Protein AF-A0A2M9A8R4-F1 (afdb_monomer_lite)

Organism: NCBI:txid1896222

Sequence (249 aa):
MKSSSTSVSSSSFSSEVDLSSSEESSDANSSSSGVNVVSSSSYSVLESGKYYNPNISYGELVDERDGQVYRTVAIGSEDSAQIWMAENLNFDYDVQTASGKPTSFCYQDSVEYCAKLGRYYTWAAAMDSAALFSEDGKECGLESKECAPKDTVRGVCPKGWHLPSSQEFHRLTAYAYSNGRYVESWQTGRLLKSKVGWKSTYYQAYDKTIERNGYDPFGFGAIPAGGGVFPNAKTSDSPLFSGRRQKEL

Secondary structure (DSSP, 8-state):
---------------------------------------GGGTTTGGGSTTS-TTS--EEEE-TTT--EEEEEEESSGGGPEEEESS----------TT---SEE-GGG-HHHHHHH--EE-HHHHHTTT-SS-STTTTTTSTT-----SS---TTSPTT-BPPPHHHHHHHHHHHHHH-TT--GGGHHHHHB-SS--EE-S-TTSS-PEE-----TTS--B--------TTS-TTS---B----EEE-

Radius of gyration: 26.01 Å; chains: 1; bounding box: 94×75×44 Å

pLDDT: mean 73.12, std 23.41, range [24.48, 97.12]

Foldseek 3Di:
DDDDDDDDDDDDDDDDDDDDDDDDDDDDDDDDPPDPDDDPVQLVCLLPCVLFDPVFDWDWDQQPVPRDIFTWFWFDDPQFTKIKTLAKAADLQADQDPVRDGQKAADVNDPVRCVRHNIWGAPCQLQVCVQPPHPQSPVPPPPPPHGDRPDFGQHNHGPQWGDDDPVNVVNRLVSQVVPPPDDDSVCSVLLLATQGSAWDPPCPVDPDTDRPHHPPPRSNHHHPNADDPDPPQPPPGHRIDIDMIIHRD

Structure (mmCIF, N/CA/C/O backbone):
data_AF-A0A2M9A8R4-F1
#
_entry.id   AF-A0A2M9A8R4-F1
#
loop_
_atom_site.group_PDB
_atom_site.id
_atom_site.type_symbol
_atom_site.label_atom_id
_atom_site.label_alt_id
_atom_site.label_comp_id
_atom_site.label_asym_id
_atom_site.label_entity_id
_atom_site.label_seq_id
_atom_site.pdbx_PDB_ins_code
_atom_site.Cartn_x
_atom_site.Cartn_y
_atom_site.Cartn_z
_atom_site.occupancy
_atom_site.B_iso_or_equiv
_atom_site.auth_seq_id
_atom_site.auth_comp_id
_atom_site.auth_asym_id
_atom_site.auth_atom_id
_atom_site.pdbx_PDB_model_num
ATOM 1 N N . MET A 1 1 ? -75.249 21.952 -4.907 1.00 39.75 1 MET A N 1
ATOM 2 C CA . MET A 1 1 ? -74.317 22.226 -3.791 1.00 39.75 1 MET A CA 1
ATOM 3 C C . MET A 1 1 ? -73.101 22.896 -4.417 1.00 39.75 1 MET A C 1
ATOM 5 O O . MET A 1 1 ? -72.410 22.242 -5.177 1.00 39.75 1 MET A O 1
ATOM 9 N N . LYS A 1 2 ? -73.179 24.227 -4.562 1.00 32.94 2 LYS A N 1
ATOM 10 C CA . LYS A 1 2 ? -72.423 25.245 -3.794 1.00 32.94 2 LYS A CA 1
ATOM 11 C C . LYS A 1 2 ? -70.908 25.073 -4.008 1.00 32.94 2 LYS A C 1
ATOM 13 O O . LYS A 1 2 ? -70.358 24.107 -3.506 1.00 32.94 2 LYS A O 1
ATOM 18 N N . SER A 1 3 ? -70.296 25.830 -4.932 1.00 25.22 3 SER A N 1
ATOM 19 C CA . SER A 1 3 ? -69.830 27.236 -4.768 1.00 25.22 3 SER A CA 1
ATOM 20 C C . SER A 1 3 ? -68.705 27.287 -3.720 1.00 25.22 3 SER A C 1
ATOM 22 O O . SER A 1 3 ? -68.867 26.712 -2.657 1.00 25.22 3 SER A O 1
ATOM 24 N N . SER A 1 4 ? -67.568 27.958 -3.891 1.00 29.95 4 SER A N 1
ATOM 25 C CA . SER A 1 4 ? -67.363 29.260 -4.516 1.00 29.95 4 SER A CA 1
ATOM 26 C C . SER A 1 4 ? -65.864 29.618 -4.440 1.00 29.95 4 SER A C 1
ATOM 28 O O . SER A 1 4 ? -65.252 29.276 -3.435 1.00 29.95 4 SER A O 1
ATOM 30 N N . SER A 1 5 ? -65.352 30.307 -5.478 1.00 31.44 5 SER A N 1
ATOM 31 C CA . SER A 1 5 ? -64.515 31.542 -5.466 1.00 31.44 5 SER A CA 1
ATOM 32 C C . SER A 1 5 ? -63.228 31.600 -4.603 1.00 31.44 5 SER A C 1
ATOM 34 O O . SER A 1 5 ? -63.190 31.077 -3.503 1.00 31.44 5 SER A O 1
ATOM 36 N N . THR A 1 6 ? -62.114 32.259 -4.957 1.00 32.16 6 THR A N 1
ATOM 37 C CA . THR A 1 6 ? -61.874 33.593 -5.577 1.00 32.16 6 THR A CA 1
ATOM 38 C C . THR A 1 6 ? -60.327 33.713 -5.705 1.00 32.16 6 THR A C 1
ATOM 40 O O . THR A 1 6 ? -59.642 33.343 -4.758 1.00 32.16 6 THR A O 1
ATOM 43 N N . SER A 1 7 ? -59.704 33.910 -6.877 1.00 29.95 7 SER A N 1
ATOM 44 C CA . SER A 1 7 ? -59.199 35.169 -7.494 1.00 29.95 7 SER A CA 1
ATOM 45 C C . SER A 1 7 ? -58.368 36.127 -6.618 1.00 29.95 7 SER A C 1
ATOM 47 O O . SER A 1 7 ? -58.903 36.583 -5.616 1.00 29.95 7 SER A O 1
ATOM 49 N N . VAL A 1 8 ? -57.157 36.503 -7.081 1.00 29.83 8 VAL A N 1
ATOM 50 C CA . VAL A 1 8 ? -56.590 37.864 -7.373 1.00 29.83 8 VAL A CA 1
ATOM 51 C C . VAL A 1 8 ? -55.045 37.807 -7.282 1.00 29.83 8 VAL A C 1
ATOM 53 O O . VAL A 1 8 ? -54.528 37.246 -6.328 1.00 29.83 8 VAL A O 1
ATOM 56 N N . SER A 1 9 ? -54.226 38.105 -8.300 1.00 28.20 9 SER A N 1
ATOM 57 C CA . SER A 1 9 ? -53.913 39.339 -9.063 1.00 28.20 9 SER A CA 1
ATOM 58 C C . SER A 1 9 ? -52.558 39.949 -8.657 1.00 28.20 9 SER A C 1
ATOM 60 O O . SER A 1 9 ? -52.368 40.378 -7.528 1.00 28.20 9 SER A O 1
ATOM 62 N N . SER A 1 10 ? -51.650 39.965 -9.638 1.00 27.55 10 SER A N 1
ATOM 63 C CA . SER A 1 10 ? -50.597 40.945 -9.973 1.00 27.55 10 SER A CA 1
ATOM 64 C C . SER A 1 10 ? -50.218 42.072 -8.997 1.00 27.55 10 SER A C 1
ATOM 66 O O . SER A 1 10 ? -51.062 42.895 -8.648 1.00 27.55 10 SER A O 1
ATOM 68 N N . SER A 1 11 ? -48.907 42.292 -8.851 1.00 30.38 11 SER A N 1
ATOM 69 C CA . SER A 1 11 ? -48.323 43.640 -8.959 1.00 30.38 11 SER A CA 1
ATOM 70 C C . SER A 1 11 ? -46.830 43.573 -9.289 1.00 30.38 11 SER A C 1
ATOM 72 O O . SER A 1 11 ? -46.019 43.125 -8.481 1.00 30.38 11 SER A O 1
ATOM 74 N N . SER A 1 12 ? -46.484 44.048 -10.482 1.00 26.53 12 SER A N 1
ATOM 75 C CA . SER A 1 12 ? -45.152 44.529 -10.836 1.00 26.53 12 SER A CA 1
ATOM 76 C C . SER A 1 12 ? -44.820 45.773 -10.008 1.00 26.53 12 SER A C 1
ATOM 78 O O . SER A 1 12 ? -45.696 46.614 -9.809 1.00 26.53 12 SER A O 1
ATOM 80 N N . PHE A 1 13 ? -43.561 45.951 -9.611 1.00 29.31 13 PHE A N 1
ATOM 81 C CA . PHE A 1 13 ? -43.026 47.291 -9.384 1.00 29.31 13 PHE A CA 1
ATOM 82 C C . PHE A 1 13 ? -41.575 47.349 -9.858 1.00 29.31 13 PHE A C 1
ATOM 84 O O . PHE A 1 13 ? -40.693 46.689 -9.313 1.00 29.31 13 PHE A O 1
ATOM 91 N N . SER A 1 14 ? -41.384 48.108 -10.932 1.00 26.45 14 SER A N 1
ATOM 92 C CA . SER A 1 14 ? -40.098 48.586 -11.414 1.00 26.45 14 SER A CA 1
ATOM 93 C C . SER A 1 14 ? -39.589 49.691 -10.500 1.00 26.45 14 SER A C 1
ATOM 95 O O . SER A 1 14 ? -40.366 50.548 -10.088 1.00 26.45 14 SER A O 1
ATOM 97 N N . SER A 1 15 ? -38.278 49.765 -10.325 1.00 30.98 15 SER A N 1
ATOM 98 C CA . SER A 1 15 ? -37.599 51.058 -10.254 1.00 30.98 15 SER A CA 1
ATOM 99 C C . SER A 1 15 ? -36.131 50.856 -10.597 1.00 30.98 15 SER A C 1
ATOM 101 O O . SER A 1 15 ? -35.370 50.266 -9.834 1.00 30.98 15 SER A O 1
ATOM 103 N N . GLU A 1 16 ? -35.793 51.321 -11.794 1.00 31.08 16 GLU A N 1
ATOM 104 C CA . GLU A 1 16 ? -34.452 51.720 -12.199 1.00 31.08 16 GLU A CA 1
ATOM 105 C C . GLU A 1 16 ? -33.954 52.838 -11.275 1.00 31.08 16 GLU A C 1
ATOM 107 O O . GLU A 1 16 ? -34.748 53.699 -10.899 1.00 31.08 16 GLU A O 1
ATOM 112 N N . VAL A 1 17 ? -32.653 52.865 -10.978 1.00 31.89 17 VAL A N 1
ATOM 113 C CA . VAL A 1 17 ? -31.883 54.116 -10.944 1.00 31.89 17 VAL A CA 1
ATOM 114 C C . VAL A 1 17 ? -30.431 53.845 -11.332 1.00 31.89 17 VAL A C 1
ATOM 116 O O . VAL A 1 17 ? -29.789 52.903 -10.869 1.00 31.89 17 VAL A O 1
ATOM 119 N N . ASP A 1 18 ? -29.981 54.713 -12.222 1.00 24.81 18 ASP A N 1
ATOM 120 C CA . ASP A 1 18 ? -28.707 54.789 -12.912 1.00 24.81 18 ASP A CA 1
ATOM 121 C C . ASP A 1 18 ? -27.612 55.534 -12.116 1.00 24.81 18 ASP A C 1
ATOM 123 O O . ASP A 1 18 ? -27.898 56.409 -11.303 1.00 24.81 18 ASP A O 1
ATOM 127 N N . LEU A 1 19 ? -26.361 55.216 -12.481 1.00 24.48 19 LEU A N 1
ATOM 128 C CA . LEU A 1 19 ? -25.165 56.074 -12.618 1.00 24.48 19 LEU A CA 1
ATOM 129 C C . LEU A 1 19 ? -24.620 56.955 -11.459 1.00 24.48 19 LEU A C 1
ATOM 131 O O . LEU A 1 19 ? -25.165 57.999 -11.121 1.00 24.48 19 LEU A O 1
ATOM 135 N N . SER A 1 20 ? -23.357 56.652 -11.098 1.00 25.25 20 SER A N 1
ATOM 136 C CA . SER A 1 20 ? -22.150 57.510 -11.271 1.00 25.25 20 SER A CA 1
ATOM 137 C C . SER A 1 20 ? -21.319 57.845 -10.018 1.00 25.25 20 SER A C 1
ATOM 139 O O . SER A 1 20 ? -21.826 58.460 -9.088 1.00 25.25 20 SER A O 1
ATOM 141 N N . SER A 1 21 ? -19.996 57.602 -10.157 1.00 25.52 21 SER A N 1
ATOM 142 C CA . SER A 1 21 ? -18.811 58.294 -9.570 1.00 25.52 21 SER A CA 1
ATOM 143 C C . SER A 1 21 ? -18.674 58.333 -8.036 1.00 25.52 21 SER A C 1
ATOM 145 O O . SER A 1 21 ? -19.647 58.537 -7.335 1.00 25.52 21 SER A O 1
ATOM 147 N N . SER A 1 22 ? -17.510 58.212 -7.397 1.00 30.14 22 SER A N 1
ATOM 148 C CA . SER A 1 22 ? -16.100 58.325 -7.792 1.00 30.14 22 SER A CA 1
ATOM 149 C C . SER A 1 22 ? -15.219 57.769 -6.659 1.00 30.14 22 SER A C 1
ATOM 151 O O . SER A 1 22 ? -15.666 57.626 -5.525 1.00 30.14 22 SER A O 1
ATOM 153 N N . GLU A 1 23 ? -13.976 57.484 -7.033 1.00 30.42 23 GLU A N 1
ATOM 154 C CA . GLU A 1 23 ? -12.759 57.160 -6.275 1.00 30.42 23 GLU A CA 1
ATOM 155 C C . GLU A 1 23 ? -12.658 57.705 -4.835 1.00 30.42 23 GLU A C 1
ATOM 157 O O . GLU A 1 23 ? -12.953 58.870 -4.590 1.00 30.42 23 GLU A O 1
ATOM 162 N N . GLU A 1 24 ? -12.161 56.890 -3.897 1.00 28.44 24 GLU A N 1
ATOM 163 C CA . GLU A 1 24 ? -10.806 57.008 -3.318 1.00 28.44 24 GLU A CA 1
ATOM 164 C C . GLU A 1 24 ? -10.598 56.001 -2.170 1.00 28.44 24 GLU A C 1
ATOM 166 O O . GLU A 1 24 ? -11.524 55.416 -1.613 1.00 28.44 24 GLU A O 1
ATOM 171 N N . SER A 1 25 ? -9.322 55.773 -1.902 1.00 31.00 25 SER A N 1
ATOM 172 C CA . SER A 1 25 ? -8.672 54.712 -1.143 1.00 31.00 25 SER A CA 1
ATOM 173 C C . SER A 1 25 ? -8.995 54.604 0.359 1.00 31.00 25 SER A C 1
ATOM 175 O O . SER A 1 25 ? -9.267 55.579 1.056 1.00 31.00 25 SER A O 1
ATOM 177 N N . SER A 1 26 ? -8.871 53.390 0.904 1.00 30.05 26 SER A N 1
ATOM 178 C CA . SER A 1 26 ? -7.976 53.117 2.045 1.00 30.05 26 SER A CA 1
ATOM 179 C C . SER A 1 26 ? -7.959 51.626 2.392 1.00 30.05 26 SER A C 1
ATOM 181 O O . SER A 1 26 ? -8.972 51.009 2.717 1.00 30.05 26 SER A O 1
ATOM 183 N N . ASP A 1 27 ? -6.761 51.056 2.311 1.00 30.20 27 ASP A N 1
ATOM 184 C CA . ASP A 1 27 ? -6.431 49.709 2.747 1.00 30.20 27 ASP A CA 1
ATOM 185 C C . ASP A 1 27 ? -6.702 49.503 4.244 1.00 30.20 27 ASP A C 1
ATOM 187 O O . ASP A 1 27 ? -6.181 50.225 5.096 1.00 30.20 27 ASP A O 1
ATOM 191 N N . ALA A 1 28 ? -7.419 48.428 4.570 1.00 31.61 28 ALA A N 1
ATOM 192 C CA . ALA A 1 28 ? -7.302 47.745 5.852 1.00 31.61 28 ALA A CA 1
ATOM 193 C C . ALA A 1 28 ? -7.451 46.233 5.627 1.00 31.61 28 ALA A C 1
ATOM 195 O O . ALA A 1 28 ? -8.540 45.677 5.509 1.00 31.61 28 ALA A O 1
ATOM 196 N N . ASN A 1 29 ? -6.293 45.593 5.513 1.00 30.44 29 ASN A N 1
ATOM 197 C CA . ASN A 1 29 ? -6.068 44.160 5.406 1.00 30.44 29 ASN A CA 1
ATOM 198 C C . ASN A 1 29 ? -6.559 43.398 6.658 1.00 30.44 29 ASN A C 1
ATOM 200 O O . ASN A 1 29 ? -6.389 43.904 7.767 1.00 30.44 29 ASN A O 1
ATOM 204 N N . SER A 1 30 ? -7.069 42.170 6.459 1.00 26.91 30 SER A N 1
ATOM 205 C CA . SER A 1 30 ? -7.207 41.026 7.400 1.00 26.91 30 SER A CA 1
ATOM 206 C C . SER A 1 30 ? -8.595 40.380 7.231 1.00 26.91 30 SER A C 1
ATOM 208 O O . SER A 1 30 ? -9.606 41.041 7.406 1.00 26.91 30 SER A O 1
ATOM 210 N N . SER A 1 31 ? -8.790 39.105 6.902 1.00 26.73 31 SER A N 1
ATOM 211 C CA . SER A 1 31 ? -7.909 37.943 6.837 1.00 26.73 31 SER A CA 1
ATOM 212 C C . SER A 1 31 ? -8.588 36.918 5.922 1.00 26.73 31 SER A C 1
ATOM 214 O O . SER A 1 31 ? -9.707 36.474 6.187 1.00 26.73 31 SER A O 1
ATOM 216 N N . SER A 1 32 ? -7.937 36.553 4.818 1.00 32.81 32 SER A N 1
ATOM 217 C CA . SER A 1 32 ? -8.396 35.485 3.935 1.00 32.81 32 SER A CA 1
ATOM 218 C C . SER A 1 32 ? -8.008 34.135 4.532 1.00 32.81 32 SER A C 1
ATOM 220 O O . SER A 1 32 ? -6.855 33.712 4.437 1.00 32.81 32 SER A O 1
ATOM 222 N N . SER A 1 33 ? -8.975 33.409 5.084 1.00 32.19 33 SER A N 1
ATOM 223 C CA . SER A 1 33 ? -8.827 31.961 5.275 1.00 32.19 33 SER A CA 1
ATOM 224 C C . SER A 1 33 ? -9.047 31.275 3.924 1.00 32.19 33 SER A C 1
ATOM 226 O O . SER A 1 33 ? -10.082 30.668 3.668 1.00 32.19 33 SER A O 1
ATOM 228 N N . GLY A 1 34 ? -8.092 31.472 3.012 1.00 33.34 34 GLY A N 1
ATOM 229 C CA . GLY A 1 34 ? -8.065 30.850 1.694 1.00 33.34 34 GLY A CA 1
ATOM 230 C C . GLY A 1 34 ? -7.776 29.363 1.841 1.00 33.34 34 GLY A C 1
ATOM 231 O O . GLY A 1 34 ? -6.633 28.948 2.015 1.00 33.34 34 GLY A O 1
ATOM 232 N N . VAL A 1 35 ? -8.833 28.560 1.818 1.00 37.78 35 VAL A N 1
ATOM 233 C CA . VAL A 1 35 ? -8.754 27.101 1.809 1.00 37.78 35 VAL A CA 1
ATOM 234 C C . VAL A 1 35 ? -8.135 26.674 0.474 1.00 37.78 35 VAL A C 1
ATOM 236 O O . VAL A 1 35 ? -8.680 26.967 -0.588 1.00 37.78 35 VAL A O 1
ATOM 239 N N . ASN A 1 36 ? -6.985 25.999 0.509 1.00 42.56 36 ASN A N 1
ATOM 240 C CA . ASN A 1 36 ? -6.323 25.483 -0.691 1.00 42.56 36 ASN A CA 1
ATOM 241 C C . ASN A 1 36 ? -7.112 24.294 -1.262 1.00 42.56 36 ASN A C 1
ATOM 243 O O . ASN A 1 36 ? -6.875 23.141 -0.899 1.00 42.56 36 ASN A O 1
ATOM 247 N N . VAL A 1 37 ? -8.063 24.570 -2.154 1.00 38.91 37 VAL A N 1
ATOM 248 C CA . VAL A 1 37 ? -8.799 23.540 -2.895 1.00 38.91 37 VAL A CA 1
ATOM 249 C C . VAL A 1 37 ? -7.881 22.961 -3.971 1.00 38.91 37 VAL A C 1
ATOM 251 O O . VAL A 1 37 ? -7.580 23.603 -4.977 1.00 38.91 37 VAL A O 1
ATOM 254 N N . VAL A 1 38 ? -7.428 21.724 -3.771 1.00 47.81 38 VAL A N 1
ATOM 255 C CA . VAL A 1 38 ? -6.800 20.932 -4.835 1.00 47.81 38 VAL A CA 1
ATOM 256 C C . VAL A 1 38 ? -7.845 20.731 -5.939 1.00 47.81 38 VAL A C 1
ATOM 258 O O . VAL A 1 38 ? -8.903 20.156 -5.699 1.00 47.81 38 VAL A O 1
ATOM 261 N N . SER A 1 39 ? -7.574 21.249 -7.141 1.00 43.81 39 SER A N 1
ATOM 262 C CA . SER A 1 39 ? -8.496 21.198 -8.286 1.00 43.81 39 SER A CA 1
ATOM 263 C C . SER A 1 39 ? -8.915 19.757 -8.624 1.00 43.81 39 SER A C 1
ATOM 265 O O . SER A 1 39 ? -8.064 18.873 -8.748 1.00 43.81 39 SER A O 1
ATOM 267 N N . SER A 1 40 ? -10.215 19.534 -8.857 1.00 51.03 40 SER A N 1
ATOM 268 C CA . SER A 1 40 ? -10.809 18.241 -9.257 1.00 51.03 40 SER A CA 1
ATOM 269 C C . SER A 1 40 ? -10.131 17.594 -10.478 1.00 51.03 40 SER A C 1
ATOM 271 O O . SER A 1 40 ? -10.128 16.372 -10.629 1.00 51.03 40 SER A O 1
ATOM 273 N N . SER A 1 41 ? -9.470 18.403 -11.310 1.00 51.50 41 SER A N 1
ATOM 274 C CA . SER A 1 41 ? -8.732 17.990 -12.507 1.00 51.50 41 SER A CA 1
ATOM 275 C C . SER A 1 41 ? -7.556 17.033 -12.261 1.00 51.50 41 SER A C 1
ATOM 277 O O . SER A 1 41 ? -7.163 16.320 -13.177 1.00 51.50 41 SER A O 1
ATOM 279 N N . SER A 1 42 ? -6.957 16.981 -11.061 1.00 53.41 42 SER A N 1
ATOM 280 C CA . SER A 1 42 ? -5.911 15.975 -10.770 1.00 53.41 42 SER A CA 1
ATOM 281 C C . SER A 1 42 ? -6.468 14.572 -10.555 1.00 53.41 42 SER A C 1
ATOM 283 O O . SER A 1 42 ? -5.754 13.598 -10.788 1.00 53.41 42 SER A O 1
ATOM 285 N N . TYR A 1 43 ? -7.721 14.462 -10.116 1.00 56.94 43 TYR A N 1
ATOM 286 C CA . TYR A 1 43 ? -8.342 13.181 -9.789 1.00 56.94 43 TYR A CA 1
ATOM 287 C C . TYR A 1 43 ? -9.055 12.550 -10.987 1.00 56.94 43 TYR A C 1
ATOM 289 O O . TYR A 1 43 ? -9.148 11.328 -11.049 1.00 56.94 43 TYR A O 1
ATOM 297 N N . SER A 1 44 ? -9.463 13.344 -11.984 1.00 56.28 44 SER A N 1
ATOM 298 C CA . SER A 1 44 ? -10.036 12.829 -13.239 1.00 56.28 44 SER A CA 1
ATOM 299 C C . SER A 1 44 ? -9.056 11.948 -14.030 1.00 56.28 44 SER A C 1
ATOM 301 O O . SER A 1 44 ? -9.463 11.062 -14.779 1.00 56.28 44 SER A O 1
ATOM 303 N N . VAL A 1 45 ? -7.744 12.131 -13.834 1.00 56.06 45 VAL A N 1
ATOM 304 C CA . VAL A 1 45 ? -6.708 11.293 -14.462 1.00 56.06 45 VAL A CA 1
ATOM 305 C C . VAL A 1 45 ? -6.615 9.904 -13.808 1.00 56.06 45 VAL A C 1
ATOM 307 O O . VAL A 1 45 ? -6.260 8.935 -14.478 1.00 56.06 45 VAL A O 1
ATOM 310 N N . LEU A 1 46 ? -6.987 9.773 -12.530 1.00 62.59 46 LEU A N 1
ATOM 311 C CA . LEU A 1 46 ? -7.002 8.490 -11.809 1.00 62.59 46 LEU A CA 1
ATOM 312 C C . LEU A 1 46 ? -8.212 7.619 -12.181 1.00 62.59 46 LEU A C 1
ATOM 314 O O . LEU A 1 46 ? -8.170 6.402 -12.051 1.00 62.59 46 LEU A O 1
ATOM 318 N N . GLU A 1 47 ? -9.255 8.238 -12.725 1.00 59.41 47 GLU A N 1
ATOM 319 C CA . GLU A 1 47 ? -10.572 7.647 -12.986 1.00 59.41 47 GLU A CA 1
ATOM 320 C C . GLU A 1 47 ? -10.624 6.719 -14.211 1.00 59.41 47 GLU A C 1
ATOM 322 O O . GLU A 1 47 ? -11.626 6.065 -14.465 1.00 59.41 47 GLU A O 1
ATOM 327 N N . SER A 1 48 ? -9.541 6.640 -14.989 1.00 54.38 48 SER A N 1
ATOM 328 C CA . SER A 1 48 ? -9.535 5.940 -16.284 1.00 54.38 48 SER A CA 1
ATOM 329 C C . SER A 1 48 ? -8.541 4.781 -16.377 1.00 54.38 48 SER A C 1
ATOM 331 O O . SER A 1 48 ? -8.181 4.375 -17.479 1.00 54.38 48 SER A O 1
ATOM 333 N N . GLY A 1 49 ? -8.026 4.278 -15.247 1.00 61.00 49 GLY A N 1
ATOM 334 C CA . GLY A 1 49 ? -6.966 3.256 -15.250 1.00 61.00 49 GLY A CA 1
ATOM 335 C C . GLY A 1 49 ? -5.682 3.703 -15.969 1.00 61.00 49 GLY A C 1
ATOM 336 O O . GLY A 1 49 ? -4.759 2.922 -16.174 1.00 61.00 49 GLY A O 1
ATOM 337 N N . LYS A 1 50 ? -5.585 4.986 -16.338 1.00 66.12 50 LYS A N 1
ATOM 338 C CA . LYS A 1 50 ? -4.449 5.572 -17.061 1.00 66.12 50 LYS A CA 1
ATOM 339 C C . LYS A 1 50 ? -3.189 5.683 -16.213 1.00 66.12 50 LYS A C 1
ATOM 341 O O . LYS A 1 50 ? -2.137 6.043 -16.732 1.00 66.12 50 LYS A O 1
ATOM 346 N N . TYR A 1 51 ? -3.291 5.416 -14.914 1.00 78.69 51 TYR A N 1
ATOM 347 C CA . TYR A 1 51 ? -2.142 5.425 -14.023 1.00 78.69 51 TYR A CA 1
ATOM 348 C C . TYR A 1 51 ? -1.383 4.095 -14.004 1.00 78.69 51 TYR A C 1
ATOM 350 O O . TYR A 1 51 ? -0.245 4.083 -13.534 1.00 78.69 51 TYR A O 1
ATOM 358 N N . TYR A 1 52 ? -1.970 3.014 -14.533 1.00 86.44 52 TYR A N 1
ATOM 359 C CA . TYR A 1 52 ? -1.306 1.718 -14.642 1.00 86.44 52 TYR A CA 1
ATOM 360 C C . TYR A 1 52 ? -0.209 1.742 -15.700 1.00 86.44 52 TYR A C 1
ATOM 362 O O . TYR A 1 52 ? -0.276 2.468 -16.696 1.00 86.44 52 TYR A O 1
ATOM 370 N N . ASN A 1 53 ? 0.808 0.909 -15.501 1.00 89.88 53 ASN A N 1
ATOM 371 C CA . ASN A 1 53 ? 1.836 0.721 -16.503 1.00 89.88 53 ASN A CA 1
ATOM 372 C C . ASN A 1 53 ? 1.379 -0.346 -17.518 1.00 89.88 53 ASN A C 1
ATOM 374 O O . ASN A 1 53 ? 1.336 -1.519 -17.157 1.00 89.88 53 ASN A O 1
ATOM 378 N N . PRO A 1 54 ? 1.086 0.009 -18.787 1.00 90.19 54 PRO A N 1
ATOM 379 C CA . PRO A 1 54 ? 0.593 -0.956 -19.777 1.00 90.19 54 PRO A CA 1
ATOM 380 C C . PRO A 1 54 ? 1.625 -2.030 -20.151 1.00 90.19 54 PRO A C 1
ATOM 382 O O . PRO A 1 54 ? 1.269 -3.031 -20.759 1.00 90.19 54 PRO A O 1
ATOM 385 N N . ASN A 1 55 ? 2.896 -1.833 -19.789 1.00 92.06 55 ASN A N 1
ATOM 386 C CA . ASN A 1 55 ? 3.966 -2.799 -20.029 1.00 92.06 55 ASN A CA 1
ATOM 387 C C . ASN A 1 55 ? 4.097 -3.840 -18.903 1.00 92.06 55 ASN A C 1
ATOM 389 O O . ASN A 1 55 ? 5.034 -4.634 -18.925 1.00 92.06 55 ASN A O 1
ATOM 393 N N . ILE A 1 56 ? 3.213 -3.806 -17.902 1.00 93.94 56 ILE A N 1
ATOM 394 C CA . ILE A 1 56 ? 3.212 -4.729 -16.768 1.00 93.94 56 ILE A CA 1
ATOM 395 C C . ILE A 1 56 ? 2.003 -5.649 -16.864 1.00 93.94 56 ILE A C 1
ATOM 397 O O . ILE A 1 56 ? 0.877 -5.200 -17.076 1.00 93.94 56 ILE A O 1
ATOM 401 N N . SER A 1 57 ? 2.250 -6.946 -16.683 1.00 94.81 57 SER A N 1
ATOM 402 C CA . SER A 1 57 ? 1.188 -7.925 -16.488 1.00 94.81 57 SER A CA 1
ATOM 403 C C . SER A 1 57 ? 0.753 -7.891 -15.030 1.00 94.81 57 SER A C 1
ATOM 405 O O . SER A 1 57 ? 1.549 -8.178 -14.136 1.00 94.81 57 SER A O 1
ATOM 407 N N . TYR A 1 58 ? -0.507 -7.545 -14.801 1.00 95.56 58 TYR A N 1
ATOM 408 C CA . TYR A 1 58 ? -1.104 -7.533 -13.473 1.00 95.56 58 TYR A CA 1
ATOM 409 C C . TYR A 1 58 ? -1.831 -8.850 -13.205 1.00 95.56 58 TYR A C 1
ATOM 411 O O . TYR A 1 58 ? -2.448 -9.419 -14.104 1.00 95.56 58 TYR A O 1
ATOM 419 N N . GLY A 1 59 ? -1.753 -9.320 -11.964 1.00 96.31 59 GLY A N 1
ATOM 420 C CA . GLY A 1 59 ? -2.658 -10.333 -11.435 1.00 96.31 59 GLY A CA 1
ATOM 421 C C . GLY A 1 59 ? -3.925 -9.694 -10.872 1.00 96.31 59 GLY A C 1
ATOM 42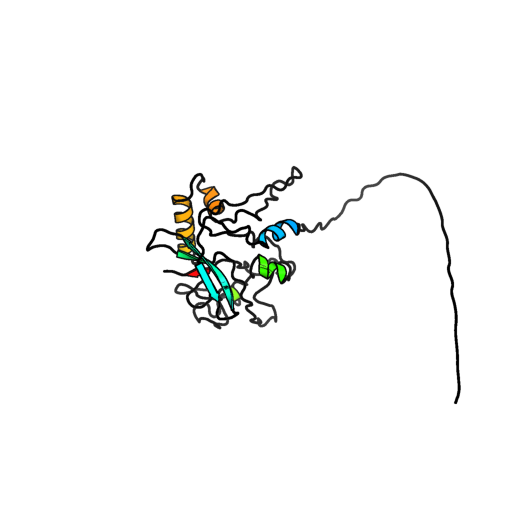2 O O . GLY A 1 59 ? -4.085 -8.472 -10.887 1.00 96.31 59 GLY A O 1
ATOM 423 N N . GLU A 1 60 ? -4.800 -10.525 -10.319 1.00 96.06 60 GLU A N 1
ATOM 424 C CA . GLU A 1 60 ? -6.041 -10.089 -9.682 1.00 96.06 60 GLU A CA 1
ATOM 425 C C . GLU A 1 60 ? -6.194 -10.735 -8.304 1.00 96.06 60 GLU A C 1
ATOM 427 O O . GLU A 1 60 ? -5.739 -11.851 -8.050 1.00 96.06 60 GLU A O 1
ATOM 432 N N . LEU A 1 61 ? -6.832 -9.999 -7.407 1.00 95.44 61 LEU A N 1
ATOM 433 C CA . LEU A 1 61 ? -7.277 -10.431 -6.098 1.00 95.44 61 LEU A CA 1
ATOM 434 C C . LEU A 1 61 ? -8.758 -10.106 -5.988 1.00 95.44 61 LEU A C 1
ATOM 436 O O . LEU A 1 61 ? -9.131 -8.939 -6.058 1.00 95.44 61 LEU A O 1
ATOM 440 N N . VAL A 1 62 ? -9.578 -11.119 -5.747 1.00 97.12 62 VAL A N 1
ATOM 441 C CA . VAL A 1 62 ? -10.975 -10.922 -5.361 1.00 97.12 62 VAL A CA 1
ATOM 442 C C . VAL A 1 62 ? -11.042 -10.874 -3.838 1.00 97.12 62 VAL A C 1
ATOM 444 O O . VAL A 1 62 ? -10.644 -11.828 -3.168 1.00 97.12 62 VAL A O 1
ATOM 447 N N . ASP A 1 63 ? -11.514 -9.763 -3.282 1.00 96.94 63 ASP A N 1
ATOM 448 C CA . ASP A 1 63 ? -11.822 -9.660 -1.861 1.00 96.94 63 ASP A CA 1
ATOM 449 C C . ASP A 1 63 ? -13.194 -10.287 -1.600 1.00 96.94 63 ASP A C 1
ATOM 451 O O . ASP A 1 63 ? -14.235 -9.721 -1.917 1.00 96.94 63 ASP A O 1
ATOM 455 N N . GLU A 1 64 ? -13.207 -11.488 -1.024 1.00 96.81 64 GLU A N 1
ATOM 456 C CA . GLU A 1 64 ? -14.440 -12.242 -0.750 1.00 96.81 64 GLU A CA 1
ATOM 457 C C . GLU A 1 64 ? -15.401 -11.522 0.208 1.00 96.81 64 GLU A C 1
ATOM 459 O O . GLU A 1 64 ? -16.569 -11.894 0.300 1.00 96.81 64 GLU A O 1
ATOM 464 N N . ARG A 1 65 ? -14.925 -10.507 0.941 1.00 95.62 65 ARG A N 1
ATOM 465 C CA . ARG A 1 65 ? -15.727 -9.797 1.944 1.00 95.62 65 ARG A CA 1
ATOM 466 C C . ARG A 1 65 ? -16.717 -8.818 1.321 1.00 95.62 65 ARG A C 1
ATOM 468 O O . ARG A 1 65 ? -17.763 -8.575 1.913 1.00 95.62 65 ARG A O 1
ATOM 475 N N . ASP A 1 66 ? -16.388 -8.254 0.161 1.00 95.75 66 ASP A N 1
ATOM 476 C CA . ASP A 1 66 ? -17.209 -7.252 -0.533 1.00 95.75 66 ASP A CA 1
ATOM 477 C C . ASP A 1 66 ? -17.294 -7.454 -2.058 1.00 95.75 66 ASP A C 1
ATOM 479 O O . ASP A 1 66 ? -17.979 -6.700 -2.749 1.00 95.75 66 ASP A O 1
ATOM 483 N N . GLY A 1 67 ? -16.629 -8.480 -2.594 1.00 96.56 67 GLY A N 1
ATOM 484 C CA . GLY A 1 67 ? -16.594 -8.801 -4.017 1.00 96.56 67 GLY A CA 1
ATOM 485 C C . GLY A 1 67 ? -15.721 -7.865 -4.856 1.00 96.56 67 GLY A C 1
ATOM 486 O O . GLY A 1 67 ? -15.719 -7.998 -6.082 1.00 96.56 67 GLY A O 1
ATOM 487 N N . GLN A 1 68 ? -14.986 -6.925 -4.249 1.00 95.44 68 GLN A N 1
ATOM 488 C CA . GLN A 1 68 ? -14.116 -6.021 -4.997 1.00 95.44 68 GLN A CA 1
ATOM 489 C C . GLN A 1 68 ? -12.926 -6.778 -5.592 1.00 95.44 68 GLN A C 1
ATOM 491 O O . GLN A 1 68 ? -12.302 -7.618 -4.943 1.00 95.44 68 GLN A O 1
ATOM 496 N N . VAL A 1 69 ? -12.594 -6.451 -6.840 1.00 95.75 69 VAL A N 1
ATOM 497 C CA . VAL A 1 69 ? -11.435 -7.007 -7.541 1.00 95.75 69 VAL A CA 1
ATOM 498 C C . VAL A 1 69 ? -10.334 -5.960 -7.572 1.00 95.75 69 VAL A C 1
ATOM 500 O O . VAL A 1 69 ? -10.533 -4.857 -8.076 1.00 95.75 69 VAL A O 1
ATOM 503 N N . TYR A 1 70 ? -9.170 -6.320 -7.046 1.00 93.75 70 TYR A N 1
ATOM 504 C CA . TYR A 1 70 ? -7.977 -5.488 -7.009 1.00 93.75 70 TYR A CA 1
ATOM 505 C C . TYR A 1 70 ? -6.914 -6.083 -7.919 1.00 93.75 70 TYR A C 1
ATOM 507 O O . TYR A 1 70 ? -6.621 -7.277 -7.850 1.00 93.75 70 TYR A O 1
ATOM 515 N N . ARG A 1 71 ? -6.257 -5.253 -8.723 1.00 94.00 71 ARG A N 1
ATOM 516 C CA . ARG A 1 71 ? -5.046 -5.677 -9.423 1.00 94.00 71 ARG A CA 1
ATOM 517 C C . ARG A 1 71 ? -3.917 -5.936 -8.438 1.00 94.00 71 ARG A C 1
ATOM 519 O O . ARG A 1 71 ? -3.808 -5.290 -7.394 1.00 94.00 71 ARG A O 1
ATOM 526 N N . THR A 1 72 ? -3.022 -6.837 -8.812 1.00 95.75 72 THR A N 1
ATOM 527 C CA . THR A 1 72 ? -1.824 -7.186 -8.047 1.00 95.75 72 THR A CA 1
ATOM 528 C C . THR A 1 72 ? -0.604 -7.246 -8.954 1.00 95.75 72 THR A C 1
ATOM 530 O O . THR A 1 72 ? -0.722 -7.381 -10.171 1.00 95.75 72 THR A O 1
ATOM 533 N N . VAL A 1 73 ? 0.585 -7.106 -8.379 1.00 96.06 73 VAL A N 1
ATOM 534 C CA . VAL A 1 73 ? 1.847 -7.167 -9.114 1.00 96.06 73 VAL A CA 1
ATOM 535 C C . VAL A 1 73 ? 2.917 -7.842 -8.266 1.00 96.06 73 VAL A C 1
ATOM 537 O O . VAL A 1 73 ? 3.053 -7.550 -7.079 1.00 96.06 73 VAL A O 1
ATOM 540 N N . ALA A 1 74 ? 3.669 -8.758 -8.872 1.00 96.19 74 ALA A N 1
ATOM 541 C CA . ALA A 1 74 ? 4.839 -9.359 -8.248 1.00 96.19 74 ALA A CA 1
ATOM 542 C C . ALA A 1 74 ? 6.055 -8.452 -8.478 1.00 96.19 74 ALA A C 1
ATOM 544 O O . ALA A 1 74 ? 6.358 -8.092 -9.616 1.00 96.19 74 ALA A O 1
ATOM 545 N N . ILE A 1 75 ? 6.742 -8.070 -7.403 1.00 94.94 75 ILE A N 1
ATOM 546 C CA . ILE A 1 75 ? 7.943 -7.231 -7.455 1.00 94.94 75 ILE A CA 1
ATOM 547 C C . ILE A 1 75 ? 9.047 -7.915 -6.657 1.00 94.94 75 ILE A C 1
ATOM 549 O O . ILE A 1 75 ? 8.902 -8.166 -5.462 1.00 94.94 75 ILE A O 1
ATOM 553 N N . GLY A 1 76 ? 10.160 -8.197 -7.324 1.00 93.38 76 GLY A N 1
ATOM 554 C CA . GLY A 1 76 ? 11.317 -8.873 -6.754 1.00 93.38 76 GLY A CA 1
ATOM 555 C C . GLY A 1 76 ? 11.960 -9.813 -7.767 1.00 93.38 76 GLY A C 1
ATOM 556 O O . GLY A 1 76 ? 11.582 -9.839 -8.939 1.00 93.38 76 GLY A O 1
ATOM 557 N N . SER A 1 77 ? 12.961 -10.562 -7.323 1.00 88.50 77 SER A N 1
ATOM 558 C CA . SER A 1 77 ? 13.625 -11.562 -8.159 1.00 88.50 77 SER A CA 1
ATOM 559 C C . SER A 1 77 ? 12.929 -12.900 -7.975 1.00 88.50 77 SER A C 1
ATOM 561 O O . SER A 1 77 ? 12.946 -13.394 -6.853 1.00 88.50 77 SER A O 1
ATOM 563 N N . GLU A 1 78 ? 12.355 -13.458 -9.042 1.00 85.19 78 GLU A N 1
ATOM 564 C CA . GLU A 1 78 ? 11.774 -14.814 -9.115 1.00 85.19 78 GLU A CA 1
ATOM 565 C C . GLU A 1 78 ? 11.211 -15.317 -7.766 1.00 85.19 78 GLU A C 1
ATOM 567 O O . GLU A 1 78 ? 10.224 -14.768 -7.276 1.00 85.19 78 GLU A O 1
ATOM 572 N N . ASP A 1 79 ? 11.882 -16.277 -7.125 1.00 85.06 79 ASP A N 1
ATOM 573 C CA . ASP A 1 79 ? 11.446 -16.963 -5.895 1.00 85.06 79 ASP A CA 1
ATOM 574 C C . ASP A 1 79 ? 11.405 -16.085 -4.627 1.00 85.06 79 ASP A C 1
ATOM 576 O O . ASP A 1 79 ? 10.971 -16.526 -3.567 1.00 85.06 79 ASP A O 1
ATOM 580 N N . SER A 1 80 ? 11.873 -14.840 -4.705 1.00 87.56 80 SER A N 1
ATOM 581 C CA . SER A 1 80 ? 11.865 -13.861 -3.606 1.00 87.56 80 SER A CA 1
ATOM 582 C C . SER A 1 80 ? 10.912 -12.690 -3.853 1.00 87.56 80 SER A C 1
ATOM 584 O O . SER A 1 80 ? 10.936 -11.698 -3.117 1.00 87.56 80 SER A O 1
ATOM 586 N N . ALA A 1 81 ? 10.102 -12.762 -4.914 1.00 92.81 81 ALA A N 1
ATOM 587 C CA . ALA A 1 81 ? 9.170 -11.702 -5.243 1.00 92.81 81 ALA A CA 1
ATOM 588 C C . ALA A 1 81 ? 8.069 -11.557 -4.187 1.00 92.81 81 ALA A C 1
ATOM 590 O O . ALA A 1 81 ? 7.496 -12.517 -3.683 1.00 92.81 81 ALA A O 1
ATOM 591 N N . GLN A 1 82 ? 7.754 -10.306 -3.878 1.00 94.06 82 GLN A N 1
ATOM 592 C CA . GLN A 1 82 ? 6.629 -9.943 -3.036 1.00 94.06 82 GLN A CA 1
ATOM 593 C C . GLN A 1 82 ? 5.445 -9.597 -3.931 1.00 94.06 82 GLN A C 1
ATOM 595 O O . GLN A 1 82 ? 5.603 -8.824 -4.881 1.00 94.06 82 GLN A O 1
ATOM 600 N N . ILE A 1 83 ? 4.259 -10.122 -3.628 1.00 96.25 83 ILE A N 1
ATOM 601 C CA . ILE A 1 83 ? 3.042 -9.711 -4.324 1.00 96.25 83 ILE A CA 1
ATOM 602 C C . ILE A 1 83 ? 2.473 -8.492 -3.604 1.00 96.25 83 ILE A C 1
ATOM 604 O O . ILE A 1 83 ? 2.203 -8.521 -2.406 1.00 96.25 83 ILE A O 1
ATOM 608 N N . TRP A 1 84 ? 2.261 -7.417 -4.350 1.00 96.50 84 TRP A N 1
ATOM 609 C CA . TRP A 1 84 ? 1.674 -6.177 -3.861 1.00 96.50 84 TRP A CA 1
ATOM 610 C C . TRP A 1 84 ? 0.341 -5.921 -4.545 1.00 96.50 84 TRP A C 1
ATOM 612 O O . TRP A 1 84 ? 0.185 -6.190 -5.736 1.00 96.50 84 TRP A O 1
ATOM 622 N N . MET A 1 85 ? -0.618 -5.336 -3.828 1.00 95.25 85 MET A N 1
ATOM 623 C CA . MET A 1 85 ? -1.765 -4.731 -4.498 1.00 95.25 85 MET A CA 1
ATOM 624 C C . MET A 1 85 ? -1.280 -3.588 -5.400 1.00 95.25 85 MET A C 1
ATOM 626 O O . MET A 1 85 ? -0.501 -2.724 -4.984 1.00 95.25 85 MET A O 1
ATOM 630 N N . ALA A 1 86 ? -1.772 -3.587 -6.637 1.00 93.12 86 ALA A N 1
ATOM 631 C CA . ALA A 1 86 ? -1.607 -2.530 -7.628 1.00 93.12 86 ALA A CA 1
ATOM 632 C C . ALA A 1 86 ? -2.681 -1.419 -7.487 1.00 93.12 86 ALA A C 1
ATOM 634 O O . ALA A 1 86 ? -2.554 -0.360 -8.112 1.00 93.12 86 ALA A O 1
ATOM 635 N N . GLU A 1 87 ? -3.598 -1.575 -6.532 1.00 91.12 87 GLU A N 1
ATOM 636 C CA . GLU A 1 87 ? -4.618 -0.605 -6.124 1.00 91.12 87 GLU A CA 1
ATOM 637 C C . GLU A 1 87 ? -4.600 -0.422 -4.592 1.00 91.12 87 GLU A C 1
ATOM 639 O O . GLU A 1 87 ? -4.084 -1.267 -3.856 1.00 91.12 87 GLU A O 1
ATOM 644 N N . ASN A 1 88 ? -5.113 0.704 -4.090 1.00 92.12 88 ASN A N 1
ATOM 645 C CA . ASN A 1 88 ? -5.297 0.879 -2.647 1.00 92.12 88 ASN A CA 1
ATOM 646 C C . ASN A 1 88 ? -6.505 0.059 -2.181 1.00 92.12 88 ASN A C 1
ATOM 648 O O . ASN A 1 88 ? -7.513 0.005 -2.884 1.00 92.12 88 ASN A O 1
ATOM 652 N N . LEU A 1 89 ? -6.433 -0.524 -0.980 1.00 94.44 89 LEU A N 1
ATOM 653 C CA . LEU A 1 89 ? -7.586 -1.210 -0.395 1.00 94.44 89 LEU A CA 1
ATOM 654 C C . LEU A 1 89 ? -8.774 -0.238 -0.259 1.00 94.44 89 LEU A C 1
ATOM 656 O O . LEU A 1 89 ? -8.609 0.897 0.197 1.00 94.44 89 LEU A O 1
ATOM 660 N N . ASN A 1 90 ? -9.965 -0.699 -0.636 1.00 94.62 90 ASN A N 1
ATOM 661 C CA . ASN A 1 90 ? -11.205 0.076 -0.619 1.00 94.62 90 ASN A CA 1
ATOM 662 C C . ASN A 1 90 ? -12.337 -0.646 0.138 1.00 94.62 90 ASN A C 1
ATOM 664 O O . ASN A 1 90 ? -13.515 -0.402 -0.108 1.00 94.62 90 ASN A O 1
ATOM 668 N N . PHE A 1 91 ? -11.984 -1.537 1.064 1.00 95.25 91 PHE A N 1
ATOM 669 C CA . PHE A 1 91 ? -12.927 -2.257 1.919 1.00 95.25 91 PHE A CA 1
ATOM 670 C C . PHE A 1 91 ? -13.627 -1.305 2.902 1.00 95.25 91 PHE A C 1
ATOM 672 O O . PHE A 1 91 ? -12.952 -0.574 3.635 1.00 95.25 91 PHE A O 1
ATOM 679 N N . ASP A 1 92 ? -14.958 -1.305 2.941 1.00 94.12 92 ASP A N 1
ATOM 680 C CA . ASP A 1 92 ? -15.719 -0.502 3.903 1.00 94.12 92 ASP A CA 1
ATOM 681 C C . ASP A 1 92 ? -15.685 -1.151 5.292 1.00 94.12 92 ASP A C 1
ATOM 683 O O . ASP A 1 92 ? -16.441 -2.072 5.596 1.00 94.12 92 ASP A O 1
ATOM 687 N N . TYR A 1 93 ? -14.749 -0.701 6.127 1.00 92.12 93 TYR A N 1
ATOM 688 C CA . TYR A 1 93 ? -14.596 -1.209 7.485 1.00 92.12 93 TYR A CA 1
ATOM 689 C C . TYR A 1 93 ? -15.496 -0.417 8.437 1.00 92.12 93 TYR A C 1
ATOM 691 O O . TYR A 1 93 ? -15.074 0.593 9.019 1.00 92.12 93 TYR A O 1
ATOM 699 N N . ASP A 1 94 ? -16.744 -0.874 8.546 1.00 84.38 94 ASP A N 1
ATOM 700 C CA . ASP A 1 94 ? -17.789 -0.292 9.391 1.00 84.38 94 ASP A CA 1
ATOM 701 C C . ASP A 1 94 ? -17.762 -0.893 10.802 1.00 84.38 94 ASP A C 1
ATOM 703 O O . ASP A 1 94 ? -18.566 -1.747 11.178 1.00 84.38 94 ASP A O 1
ATOM 707 N N . VAL A 1 95 ? -16.775 -0.465 11.590 1.00 83.50 95 VAL A N 1
ATOM 708 C CA . VAL A 1 95 ? -16.738 -0.727 13.029 1.00 83.50 95 VAL A CA 1
ATOM 709 C C . VAL A 1 95 ? -16.919 0.589 13.755 1.00 83.50 95 VAL A C 1
ATOM 711 O O . VAL A 1 95 ? -16.071 1.477 13.691 1.00 83.50 95 VAL A O 1
ATOM 714 N N . GLN A 1 96 ? -18.029 0.722 14.475 1.00 70.62 96 GLN A N 1
ATOM 715 C CA . GLN A 1 96 ? -18.246 1.906 15.292 1.00 70.62 96 GLN A CA 1
ATOM 716 C C . GLN A 1 96 ? -17.355 1.869 16.529 1.00 70.62 96 GLN A C 1
ATOM 718 O O . GLN A 1 96 ? -17.342 0.911 17.301 1.00 70.62 96 GLN A O 1
ATOM 723 N N . THR A 1 97 ? -16.618 2.955 16.738 1.00 72.75 97 THR A N 1
ATOM 724 C CA . THR A 1 97 ? -15.933 3.187 18.013 1.00 72.75 97 THR A CA 1
ATOM 725 C C . THR A 1 97 ? -16.947 3.531 19.106 1.00 72.75 97 THR A C 1
ATOM 727 O O . THR A 1 97 ? -18.052 3.984 18.812 1.00 72.75 97 THR A O 1
ATOM 730 N N . ALA A 1 98 ? -16.551 3.443 20.380 1.00 73.25 98 ALA A N 1
ATOM 731 C CA . ALA A 1 98 ? -17.370 3.922 21.505 1.00 73.25 98 ALA A CA 1
ATOM 732 C C . ALA A 1 98 ? -17.793 5.403 21.369 1.00 73.25 98 ALA A C 1
ATOM 734 O O . ALA A 1 98 ? -18.771 5.836 21.968 1.00 73.25 98 ALA A O 1
ATOM 735 N N . SER A 1 99 ? -17.069 6.178 20.552 1.00 71.44 99 SER A N 1
ATOM 736 C CA . SER A 1 99 ? -17.384 7.573 20.231 1.00 71.44 99 SER A CA 1
ATOM 737 C C . SER A 1 99 ? -18.369 7.758 19.065 1.00 71.44 99 SER A C 1
ATOM 739 O O . SER A 1 99 ? -18.651 8.894 18.693 1.00 71.44 99 SER A O 1
ATOM 741 N N . GLY A 1 100 ? -18.856 6.671 18.454 1.00 74.62 100 GLY A N 1
ATOM 742 C CA . GLY A 1 100 ? -19.737 6.697 17.280 1.00 74.62 100 GLY A CA 1
ATOM 743 C C . GLY A 1 100 ? -19.055 7.170 15.991 1.00 74.62 100 GLY A C 1
ATOM 744 O O . GLY A 1 100 ? -19.724 7.420 14.993 1.00 74.62 100 GLY A O 1
ATOM 745 N N . LYS A 1 101 ? -17.725 7.329 15.998 1.00 76.75 101 LYS A N 1
ATOM 746 C CA . LYS A 1 101 ? -16.959 7.771 14.828 1.00 76.75 101 LYS A CA 1
ATOM 747 C C . LYS A 1 101 ? -16.651 6.606 13.882 1.00 76.75 101 LYS A C 1
ATOM 749 O O . LYS A 1 101 ? -16.300 5.531 14.387 1.00 76.75 101 LYS A O 1
ATOM 754 N N . PRO A 1 102 ? -16.692 6.836 12.555 1.00 82.62 102 PRO A N 1
ATOM 755 C CA . PRO A 1 102 ? -16.280 5.852 11.564 1.00 82.62 102 PRO A CA 1
ATOM 756 C C . PRO A 1 102 ? -14.772 5.602 11.637 1.00 82.62 102 PRO A C 1
ATOM 758 O O . PRO A 1 102 ? -13.983 6.494 11.954 1.00 82.62 102 PRO A O 1
ATOM 761 N N . THR A 1 103 ? -14.370 4.377 11.315 1.00 87.06 103 THR A N 1
ATOM 762 C CA . THR A 1 103 ? -12.965 3.949 11.356 1.00 87.06 103 THR A CA 1
ATOM 763 C C . THR A 1 103 ? -12.325 3.816 9.974 1.00 87.06 103 THR A C 1
ATOM 765 O O . THR A 1 103 ? -11.103 3.701 9.869 1.00 87.06 103 THR A O 1
ATOM 768 N N . SER A 1 104 ? -13.134 3.886 8.913 1.00 90.25 104 SER A N 1
ATOM 769 C CA . SER A 1 104 ? -12.678 4.045 7.532 1.00 90.25 104 SER A CA 1
ATOM 770 C C . SER A 1 104 ? -13.469 5.142 6.821 1.00 90.25 104 SER A C 1
ATOM 772 O O . SER A 1 104 ? -14.620 5.394 7.174 1.00 90.25 104 SER A O 1
ATOM 774 N N . PHE A 1 105 ? -12.853 5.835 5.863 1.00 88.31 105 PHE A N 1
ATOM 775 C CA . PHE A 1 105 ? -13.483 6.984 5.205 1.00 88.31 105 PHE A CA 1
ATOM 776 C C . PHE A 1 105 ? -12.900 7.287 3.825 1.00 88.31 105 PHE A C 1
ATOM 778 O O . PHE A 1 105 ? -11.778 6.901 3.484 1.00 88.31 105 PHE A O 1
ATOM 785 N N . CYS A 1 106 ? -13.685 8.017 3.036 1.00 87.50 106 CYS A N 1
ATOM 786 C CA . CYS A 1 106 ? -13.279 8.537 1.740 1.00 87.50 106 CYS A CA 1
ATOM 787 C C . CYS A 1 106 ? -12.578 9.885 1.877 1.00 87.50 106 CYS A C 1
ATOM 789 O O . CYS A 1 106 ? -12.844 10.660 2.796 1.00 87.50 106 CYS A O 1
ATOM 791 N N . TYR A 1 107 ? -11.715 10.214 0.916 1.00 82.00 107 TYR A N 1
ATOM 792 C CA . TYR A 1 107 ? -11.241 11.590 0.794 1.00 82.00 107 TYR A CA 1
ATOM 793 C C . TYR A 1 107 ? -12.436 12.537 0.602 1.00 82.00 107 TYR A C 1
ATOM 795 O O . TYR A 1 107 ? -13.297 12.261 -0.232 1.00 82.00 107 TYR A O 1
ATOM 803 N N . GLN A 1 108 ? -12.484 13.638 1.360 1.00 82.25 108 GLN A N 1
ATOM 804 C CA . GLN A 1 108 ? -13.577 14.627 1.313 1.00 82.25 108 GLN A CA 1
ATOM 805 C C . GLN A 1 108 ? -14.988 14.020 1.454 1.00 82.25 108 GLN A C 1
ATOM 807 O O . GLN A 1 108 ? -15.934 14.552 0.882 1.00 82.25 108 GLN A O 1
ATOM 812 N N . ASP A 1 109 ? -15.123 12.892 2.159 1.00 84.69 109 ASP A N 1
ATOM 813 C CA . ASP A 1 109 ? -16.400 12.192 2.354 1.00 84.69 109 ASP A CA 1
ATOM 814 C C . ASP A 1 109 ? -17.122 11.831 1.032 1.00 84.69 109 ASP A C 1
ATOM 816 O O . ASP A 1 109 ? -18.338 11.652 0.993 1.00 84.69 109 ASP A O 1
ATOM 820 N N . SER A 1 110 ? -16.371 11.694 -0.072 1.00 87.12 110 SER A N 1
ATOM 821 C CA . SER A 1 110 ? -16.916 11.389 -1.399 1.00 87.12 110 SER A CA 1
ATOM 822 C C . SER A 1 110 ? -16.669 9.940 -1.805 1.00 87.12 110 SER A C 1
ATOM 824 O O . SER A 1 110 ? -15.525 9.507 -1.980 1.00 87.12 110 SER A O 1
ATOM 826 N N . VAL A 1 111 ? -17.755 9.209 -2.060 1.00 89.25 111 VAL A N 1
ATOM 827 C CA . VAL A 1 111 ? -17.716 7.831 -2.580 1.00 89.25 111 VAL A CA 1
ATOM 828 C C . VAL A 1 111 ? -16.952 7.722 -3.903 1.00 89.25 111 VAL A C 1
ATOM 830 O O . VAL A 1 111 ? -16.269 6.727 -4.139 1.00 89.25 111 VAL A O 1
ATOM 833 N N . GLU A 1 112 ? -16.979 8.769 -4.732 1.00 87.38 112 GLU A N 1
ATOM 834 C CA . GLU A 1 112 ? -16.207 8.817 -5.977 1.00 87.38 112 GLU A CA 1
ATOM 835 C C . GLU A 1 112 ? -14.702 8.829 -5.704 1.00 87.38 112 GLU A C 1
ATOM 837 O O . GLU A 1 112 ? -13.929 8.202 -6.428 1.00 87.38 112 GLU A O 1
ATOM 842 N N . TYR A 1 113 ? -14.258 9.524 -4.652 1.00 84.44 113 TYR A N 1
ATOM 843 C CA . TYR A 1 113 ? -12.848 9.513 -4.284 1.00 84.44 113 TYR A CA 1
ATOM 844 C C . TYR A 1 113 ? -12.430 8.205 -3.623 1.00 84.44 113 TYR A C 1
ATOM 846 O O . TYR A 1 113 ? -11.300 7.791 -3.852 1.00 84.44 113 TYR A O 1
ATOM 854 N N . CYS A 1 114 ? -13.312 7.513 -2.898 1.00 88.25 114 CYS A N 1
ATOM 855 C CA . CYS A 1 114 ? -13.046 6.129 -2.491 1.00 88.25 114 CYS A CA 1
ATOM 856 C C . CYS A 1 114 ? -12.818 5.219 -3.702 1.00 88.25 114 CYS A C 1
ATOM 858 O O . CYS A 1 114 ? -11.824 4.503 -3.759 1.00 88.25 114 CYS A O 1
ATOM 860 N N . ALA A 1 115 ? -13.686 5.303 -4.714 1.00 87.88 115 ALA A N 1
ATOM 861 C CA . ALA A 1 115 ? -13.540 4.506 -5.930 1.00 87.88 115 ALA A CA 1
ATOM 862 C C . ALA A 1 115 ? -12.222 4.797 -6.679 1.00 87.88 115 ALA A C 1
ATOM 864 O O . ALA A 1 115 ? -11.634 3.895 -7.267 1.00 87.88 115 ALA A O 1
ATOM 865 N N . LYS A 1 116 ? -11.732 6.046 -6.644 1.00 83.69 116 LYS A N 1
ATOM 866 C CA . LYS A 1 116 ? -10.493 6.459 -7.335 1.00 83.69 116 LYS A CA 1
ATOM 867 C C . LYS A 1 116 ? -9.217 6.247 -6.518 1.00 83.69 116 LYS A C 1
ATOM 869 O O . LYS A 1 116 ? -8.159 6.006 -7.094 1.00 83.69 116 LYS A O 1
ATOM 874 N N . LEU A 1 117 ? -9.282 6.439 -5.201 1.00 83.69 117 LEU A N 1
ATOM 875 C CA . LEU A 1 117 ? -8.116 6.529 -4.313 1.00 83.69 117 LEU A CA 1
ATOM 876 C C . LEU A 1 117 ? -8.018 5.379 -3.311 1.00 83.69 117 LEU A C 1
ATOM 878 O O . LEU A 1 117 ? -6.994 5.258 -2.635 1.00 83.69 117 LEU A O 1
ATOM 882 N N . GLY A 1 118 ? -9.059 4.561 -3.199 1.00 89.25 118 GLY A N 1
ATOM 883 C CA . GLY A 1 118 ? -9.273 3.675 -2.066 1.00 89.25 118 GLY A CA 1
ATOM 884 C C . GLY A 1 118 ? -9.717 4.427 -0.811 1.00 89.25 118 GLY A C 1
ATOM 885 O O . GLY A 1 118 ? -9.960 5.639 -0.817 1.00 89.25 118 GLY A O 1
ATOM 886 N N . ARG A 1 119 ? -9.798 3.682 0.291 1.00 90.50 119 ARG A N 1
ATOM 887 C CA . ARG A 1 119 ? -10.210 4.194 1.600 1.00 90.50 119 ARG A CA 1
ATOM 888 C C . ARG A 1 119 ? -9.021 4.540 2.479 1.00 90.50 119 ARG A C 1
ATOM 890 O O . ARG A 1 119 ? -7.946 3.941 2.401 1.00 90.50 119 ARG A O 1
ATOM 897 N N . TYR A 1 120 ? -9.252 5.501 3.359 1.00 89.25 120 TYR A N 1
ATOM 898 C CA . TYR A 1 120 ? -8.414 5.738 4.520 1.00 89.25 120 TYR A CA 1
ATOM 899 C C . TYR A 1 120 ? -8.905 4.891 5.676 1.00 89.25 120 TYR A C 1
ATOM 901 O O . TYR A 1 120 ? -10.109 4.764 5.889 1.00 89.25 120 TYR A O 1
ATOM 909 N N . TYR A 1 121 ? -7.961 4.376 6.445 1.00 89.75 121 TYR A N 1
ATOM 910 C CA . TYR A 1 121 ? -8.217 3.643 7.669 1.00 89.75 121 TYR A CA 1
ATOM 911 C C . TYR A 1 121 ? -7.503 4.353 8.812 1.00 89.75 121 TYR A C 1
ATOM 913 O O . TYR A 1 121 ? -6.353 4.783 8.672 1.00 89.75 121 TYR A O 1
ATOM 921 N N . THR A 1 122 ? -8.167 4.470 9.957 1.00 88.69 122 THR A N 1
ATOM 922 C CA . THR A 1 122 ? -7.455 4.782 11.201 1.00 88.69 122 THR A CA 1
ATOM 923 C C . THR A 1 122 ? -6.449 3.669 11.501 1.00 88.69 122 THR A C 1
ATOM 925 O O . THR A 1 122 ? -6.573 2.560 10.979 1.00 88.69 122 THR A O 1
ATOM 928 N N . TRP A 1 123 ? -5.460 3.926 12.364 1.00 86.75 123 TRP A N 1
ATOM 929 C CA . TRP A 1 123 ? -4.543 2.861 12.789 1.00 86.75 123 TRP A CA 1
ATOM 930 C C . TRP A 1 123 ? -5.297 1.657 13.367 1.00 86.75 123 TRP A C 1
ATOM 932 O O . TRP A 1 123 ? -5.020 0.521 12.997 1.00 86.75 123 TRP A O 1
ATOM 942 N N . ALA A 1 124 ? -6.307 1.918 14.202 1.00 88.31 124 ALA A N 1
ATOM 943 C CA . ALA A 1 124 ? -7.145 0.881 14.787 1.00 88.31 124 ALA A CA 1
ATOM 944 C C . ALA A 1 124 ? -7.909 0.063 13.725 1.00 88.31 124 ALA A C 1
ATOM 946 O O . ALA A 1 124 ? -7.945 -1.164 13.778 1.00 88.31 124 ALA A O 1
ATOM 947 N N . ALA A 1 125 ? -8.469 0.718 12.701 1.00 91.38 125 ALA A N 1
ATOM 948 C CA . ALA A 1 125 ? -9.069 -0.010 11.585 1.00 91.38 125 ALA A CA 1
ATOM 949 C C . ALA A 1 125 ? -8.040 -0.819 10.805 1.00 91.38 125 ALA A C 1
ATOM 951 O O . ALA A 1 125 ? -8.285 -1.986 10.535 1.00 91.38 125 ALA A O 1
ATOM 952 N N . ALA A 1 126 ? -6.899 -0.224 10.447 1.00 91.50 126 ALA A N 1
ATOM 953 C CA . ALA A 1 126 ? -5.862 -0.912 9.688 1.00 91.50 126 ALA A CA 1
ATOM 954 C C . ALA A 1 126 ? -5.439 -2.206 10.396 1.00 91.50 126 ALA A C 1
ATOM 956 O O . ALA A 1 126 ? -5.360 -3.250 9.751 1.00 91.50 126 ALA A O 1
ATOM 957 N N . MET A 1 127 ? -5.250 -2.130 11.714 1.00 90.31 127 MET A N 1
ATOM 958 C CA . MET A 1 127 ? -4.866 -3.246 12.576 1.00 90.31 127 MET A CA 1
ATOM 959 C C . MET A 1 127 ? -5.996 -4.229 12.879 1.00 90.31 127 MET A C 1
ATOM 961 O O . MET A 1 127 ? -5.706 -5.283 13.428 1.00 90.31 127 MET A O 1
ATOM 965 N N . ASP A 1 128 ? -7.247 -3.932 12.512 1.00 92.25 128 ASP A N 1
ATOM 966 C CA . ASP A 1 128 ? -8.414 -4.719 12.928 1.00 92.25 128 ASP A CA 1
ATOM 967 C C . ASP A 1 128 ? -8.471 -4.870 14.462 1.00 92.25 128 ASP A C 1
ATOM 969 O O . ASP A 1 128 ? -8.504 -5.967 15.012 1.00 92.25 128 ASP A O 1
ATOM 973 N N . SER A 1 129 ? -8.472 -3.748 15.196 1.00 90.12 129 SER A N 1
ATOM 974 C CA . SER A 1 129 ? -8.473 -3.771 16.673 1.00 90.12 129 SER A CA 1
ATOM 975 C C . SER A 1 129 ? -9.679 -4.470 17.287 1.00 90.12 129 SER A C 1
ATOM 977 O O . SER A 1 129 ? -9.619 -4.875 18.448 1.00 90.12 129 SER A O 1
ATOM 979 N N . ALA A 1 130 ? -10.773 -4.571 16.531 1.00 90.56 130 ALA A N 1
ATOM 980 C CA . ALA A 1 130 ? -11.982 -5.284 16.925 1.00 90.56 130 ALA A CA 1
ATOM 981 C C . ALA A 1 130 ? -11.886 -6.801 16.681 1.00 90.56 130 ALA A C 1
ATOM 983 O O . ALA A 1 130 ? -12.801 -7.523 17.070 1.00 90.56 130 ALA A O 1
ATOM 984 N N . ALA A 1 131 ? -10.786 -7.267 16.082 1.00 92.00 131 ALA A N 1
ATOM 985 C CA . ALA A 1 131 ? -10.495 -8.660 15.775 1.00 92.00 131 ALA A CA 1
ATOM 986 C C . ALA A 1 131 ? -11.596 -9.353 14.953 1.00 92.00 131 ALA A C 1
ATOM 988 O O .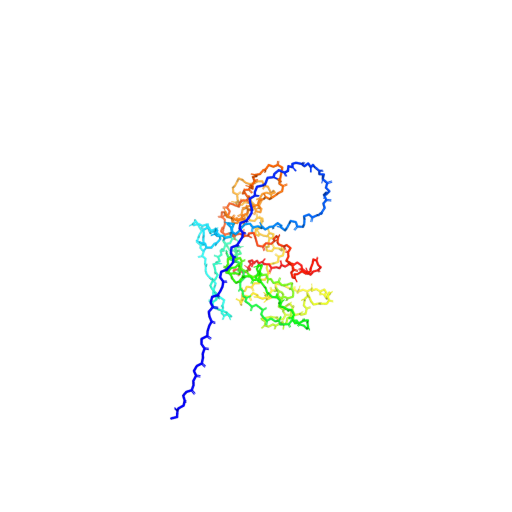 ALA A 1 131 ? -11.972 -10.494 15.219 1.00 92.00 131 ALA A O 1
ATOM 989 N N . LEU A 1 132 ? -12.137 -8.663 13.946 1.00 93.44 132 LEU A N 1
ATOM 990 C CA . LEU A 1 132 ? -13.173 -9.217 13.070 1.00 93.44 132 LEU A CA 1
ATOM 991 C C . LEU A 1 132 ? -12.621 -10.249 12.080 1.00 93.44 132 LEU A C 1
ATOM 993 O O . LEU A 1 132 ? -13.343 -11.146 11.640 1.00 93.44 132 LEU A O 1
ATOM 997 N N . PHE A 1 133 ? -11.354 -10.115 11.701 1.00 93.38 133 PHE A N 1
ATOM 998 C CA . PHE A 1 133 ? -10.695 -10.916 10.677 1.00 93.38 133 PHE A CA 1
ATOM 999 C C . PHE A 1 133 ? -9.456 -11.650 11.191 1.00 93.38 133 PHE A C 1
ATOM 1001 O O . PHE A 1 133 ? -9.101 -12.689 10.619 1.00 93.38 133 PHE A O 1
ATOM 1008 N N . SER A 1 134 ? -8.781 -11.119 12.212 1.00 91.38 134 SER A N 1
ATOM 1009 C CA . SER A 1 134 ? -7.690 -11.794 12.923 1.00 91.38 134 SER A CA 1
ATOM 1010 C C . SER A 1 134 ? -7.500 -11.233 14.332 1.00 91.38 134 SER A C 1
ATOM 1012 O O . SER A 1 134 ? -7.774 -10.068 14.590 1.00 91.38 134 SER A O 1
ATOM 1014 N N . GLU A 1 135 ? -6.947 -12.039 15.236 1.00 91.25 135 GLU A N 1
ATOM 1015 C CA . GLU A 1 135 ? -6.589 -11.599 16.592 1.00 91.25 135 GLU A CA 1
ATOM 1016 C C . GLU A 1 135 ? -5.236 -10.852 16.638 1.00 91.25 135 GLU A C 1
ATOM 1018 O O . GLU A 1 135 ? -4.899 -10.266 17.665 1.00 91.25 135 GLU A O 1
ATOM 1023 N N . ASP A 1 136 ? -4.468 -10.831 15.539 1.00 89.62 136 ASP A N 1
ATOM 1024 C CA . ASP A 1 136 ? -3.081 -10.319 15.500 1.00 89.62 136 ASP A CA 1
ATOM 1025 C C . ASP A 1 136 ? -2.940 -8.840 15.890 1.00 89.62 136 ASP A C 1
ATOM 1027 O O . ASP A 1 136 ? -1.901 -8.425 16.406 1.00 89.62 136 ASP A O 1
ATOM 1031 N N . GLY A 1 137 ? -3.969 -8.035 15.618 1.00 88.81 137 GLY A N 1
ATOM 1032 C CA . GLY A 1 137 ? -3.999 -6.603 15.919 1.00 88.81 137 GLY A CA 1
ATOM 1033 C C . GLY A 1 137 ? -5.060 -6.213 16.943 1.00 88.81 137 GLY A C 1
ATOM 1034 O O . GLY A 1 137 ? -5.358 -5.027 17.087 1.00 88.81 137 GLY A O 1
ATOM 1035 N N . LYS A 1 138 ? -5.626 -7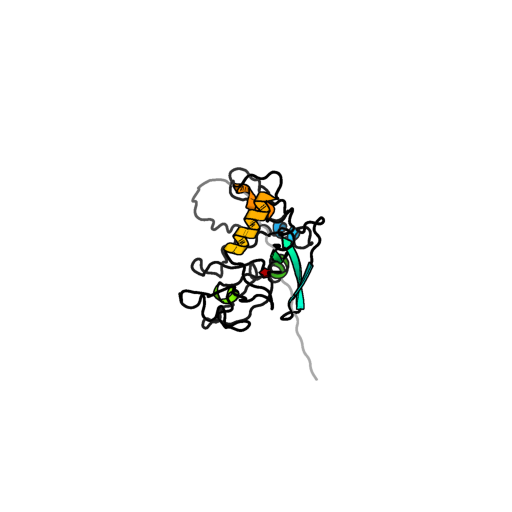.182 17.671 1.00 89.38 138 LYS A N 1
ATOM 1036 C CA . LYS A 1 138 ? -6.646 -6.930 18.690 1.00 89.38 138 LYS A CA 1
ATOM 1037 C C . LYS A 1 138 ? -6.196 -5.864 19.684 1.00 89.38 138 LYS A C 1
ATOM 1039 O O . LYS A 1 138 ? -5.079 -5.902 20.193 1.00 89.38 138 LYS A O 1
ATOM 1044 N N . GLU A 1 139 ? -7.084 -4.909 19.955 1.00 86.44 139 GLU A N 1
ATOM 1045 C CA . GLU A 1 139 ? -6.860 -3.762 20.850 1.00 86.44 139 GLU A CA 1
ATOM 1046 C C . GLU A 1 139 ? -5.716 -2.806 20.445 1.00 86.44 139 GLU A C 1
ATOM 1048 O O . GLU A 1 139 ? -5.491 -1.802 21.124 1.00 86.44 139 GLU A O 1
ATOM 1053 N N . CYS A 1 140 ? -5.011 -3.043 19.333 1.00 85.75 140 CYS A N 1
ATOM 1054 C CA . CYS A 1 140 ? -3.957 -2.142 18.874 1.00 85.75 140 CYS A CA 1
ATOM 1055 C C . CYS A 1 140 ? -4.520 -0.784 18.462 1.00 85.75 140 CYS A C 1
ATOM 1057 O O . CYS A 1 140 ? -5.523 -0.708 17.767 1.00 85.75 140 CYS A O 1
ATOM 1059 N N . GLY A 1 141 ? -3.858 0.313 18.827 1.00 79.00 141 GLY A N 1
ATOM 1060 C CA . GLY A 1 141 ? -4.285 1.646 18.386 1.00 79.00 141 GLY A CA 1
ATOM 1061 C C . GLY A 1 141 ? -5.542 2.188 19.072 1.00 79.00 141 GLY A C 1
ATOM 1062 O O . GLY A 1 141 ? -6.030 3.241 18.667 1.00 79.00 141 GLY A O 1
ATOM 1063 N N . LEU A 1 142 ? -6.041 1.511 20.112 1.00 77.62 142 LEU A N 1
ATOM 1064 C CA . LEU A 1 142 ? -7.035 2.045 21.043 1.00 77.62 142 LEU A CA 1
ATOM 1065 C C . LEU A 1 142 ? -6.329 2.680 22.252 1.00 77.62 142 LEU A C 1
ATOM 1067 O O . LEU A 1 142 ? -5.334 2.145 22.733 1.00 77.62 142 LEU A O 1
ATOM 1071 N N . GLU A 1 143 ? -6.843 3.818 22.735 1.00 67.69 143 GLU A N 1
ATOM 1072 C CA . GLU A 1 143 ? -6.509 4.424 24.044 1.00 67.69 143 GLU A CA 1
ATOM 1073 C C . GLU A 1 143 ? -5.004 4.524 24.384 1.00 67.69 143 GLU A C 1
ATOM 1075 O O . GLU A 1 143 ? -4.600 4.379 25.535 1.00 67.69 143 GLU A O 1
ATOM 1080 N N . SER A 1 144 ? -4.154 4.784 23.384 1.00 62.59 144 SER A N 1
ATOM 1081 C CA . SER A 1 144 ? -2.687 4.854 23.533 1.00 62.59 144 SER A CA 1
ATOM 1082 C C . SER A 1 144 ? -2.021 3.550 24.000 1.00 62.59 144 SER A C 1
ATOM 1084 O O . SER A 1 144 ? -0.874 3.577 24.450 1.00 62.59 144 SER A O 1
ATOM 1086 N N . LYS A 1 145 ? -2.700 2.401 23.879 1.00 68.19 145 LYS A N 1
ATOM 1087 C CA . LYS A 1 145 ? -2.102 1.093 24.150 1.00 68.19 145 LYS A CA 1
ATOM 1088 C C . LYS A 1 145 ? -1.032 0.802 23.104 1.00 68.19 145 LYS A C 1
ATOM 1090 O O . LYS A 1 145 ? -1.289 0.845 21.897 1.00 68.19 145 LYS A O 1
ATOM 1095 N N . GLU A 1 146 ? 0.177 0.520 23.582 1.00 68.50 146 GLU A N 1
ATOM 1096 C CA . GLU A 1 146 ? 1.289 0.149 22.720 1.00 68.50 146 GLU A CA 1
ATOM 1097 C C . GLU A 1 146 ? 0.937 -1.141 21.979 1.00 68.50 146 GLU A C 1
ATOM 1099 O O . GLU A 1 146 ? 0.602 -2.167 22.574 1.00 68.50 146 GLU A O 1
ATOM 1104 N N . CYS A 1 147 ? 0.955 -1.053 20.655 1.00 76.50 147 CYS A N 1
ATOM 1105 C CA . CYS A 1 147 ? 0.725 -2.195 19.798 1.00 76.50 147 CYS A CA 1
ATOM 1106 C C . CYS A 1 147 ? 2.050 -2.938 19.633 1.00 76.50 147 CYS A C 1
ATOM 1108 O O . CYS A 1 147 ? 2.981 -2.406 19.031 1.00 76.50 147 CYS A O 1
ATOM 1110 N N . ALA A 1 148 ? 2.126 -4.159 20.156 1.00 71.12 148 ALA A N 1
ATOM 1111 C CA . ALA A 1 148 ? 3.277 -5.042 20.000 1.00 71.12 148 ALA A CA 1
ATOM 1112 C C . ALA A 1 148 ? 2.853 -6.303 19.228 1.00 71.12 148 ALA A C 1
ATOM 1114 O O . ALA A 1 148 ? 2.724 -7.376 19.829 1.00 71.12 148 ALA A O 1
ATOM 1115 N N . PRO A 1 149 ? 2.561 -6.184 17.918 1.00 70.94 149 PRO A N 1
ATOM 1116 C CA . PRO A 1 149 ? 2.217 -7.345 17.118 1.00 70.94 149 PRO A CA 1
ATOM 1117 C C . PRO A 1 149 ? 3.437 -8.265 17.056 1.00 70.94 149 PRO A C 1
ATOM 1119 O O . PRO A 1 149 ? 4.567 -7.807 16.880 1.00 70.94 149 PRO A O 1
ATOM 1122 N N . LYS A 1 150 ? 3.213 -9.562 17.264 1.00 66.06 150 LYS A N 1
ATOM 1123 C CA . LYS A 1 150 ? 4.301 -10.543 17.366 1.00 66.06 150 LYS A CA 1
ATOM 1124 C C . LYS A 1 150 ? 4.930 -10.867 16.009 1.00 66.06 150 LYS A C 1
ATOM 1126 O O . LYS A 1 150 ? 6.113 -11.177 15.979 1.00 66.06 150 LYS A O 1
ATOM 1131 N N . ASP A 1 151 ? 4.155 -10.735 14.931 1.00 77.56 151 ASP A N 1
ATOM 1132 C CA . ASP A 1 151 ? 4.501 -11.120 13.560 1.00 77.56 151 ASP A CA 1
ATOM 1133 C C . ASP A 1 151 ? 3.760 -10.229 12.537 1.00 77.56 151 ASP A C 1
ATOM 1135 O O . ASP A 1 151 ? 3.240 -9.159 12.866 1.00 77.56 151 ASP A O 1
ATOM 1139 N N . THR A 1 152 ? 3.705 -10.683 11.283 1.00 87.81 152 THR A N 1
ATOM 1140 C CA . THR A 1 152 ? 2.862 -10.148 10.214 1.00 87.81 152 THR A CA 1
ATOM 1141 C C . THR A 1 152 ? 1.405 -10.001 10.654 1.00 87.81 152 THR A C 1
ATOM 1143 O O . THR A 1 152 ? 0.756 -10.971 11.034 1.00 87.81 152 THR A O 1
ATOM 1146 N N . VAL A 1 153 ? 0.864 -8.786 10.548 1.00 91.50 153 VAL A N 1
ATOM 1147 C CA . VAL A 1 153 ? -0.516 -8.484 10.942 1.00 91.50 153 VAL A CA 1
ATOM 1148 C C . VAL A 1 153 ? -1.414 -8.498 9.717 1.00 91.50 153 VAL A C 1
ATOM 1150 O O . VAL A 1 153 ? -1.299 -7.622 8.854 1.00 91.50 153 VAL A O 1
ATOM 1153 N N . ARG A 1 154 ? -2.374 -9.431 9.672 1.00 93.12 154 ARG A N 1
ATOM 1154 C CA . ARG A 1 154 ? -3.433 -9.401 8.651 1.00 93.12 154 ARG A CA 1
ATOM 1155 C C . ARG A 1 154 ? -4.168 -8.060 8.678 1.00 93.12 154 ARG A C 1
ATOM 1157 O O . ARG A 1 154 ? -4.293 -7.396 7.650 1.00 93.12 154 ARG A O 1
ATOM 1164 N N . GLY A 1 155 ? -4.650 -7.666 9.855 1.00 92.31 155 GLY A N 1
ATOM 1165 C CA . GLY A 1 155 ? -5.454 -6.463 10.030 1.00 92.31 155 GLY A CA 1
ATOM 1166 C C . GLY A 1 155 ? -6.708 -6.487 9.152 1.00 92.31 155 GLY A C 1
ATOM 1167 O O . GLY A 1 155 ? -7.277 -7.543 8.874 1.00 92.31 155 GLY A O 1
ATOM 1168 N N . VAL A 1 156 ? -7.094 -5.328 8.622 1.00 94.62 156 VAL A N 1
ATOM 1169 C CA . VAL A 1 156 ? -8.242 -5.186 7.704 1.00 94.62 156 VAL A CA 1
ATOM 1170 C C . VAL A 1 156 ? -8.005 -5.779 6.308 1.00 94.62 156 VAL A C 1
ATOM 1172 O O . VAL A 1 156 ? -8.799 -5.568 5.390 1.00 94.62 156 VAL A O 1
ATOM 1175 N N . CYS A 1 157 ? -6.913 -6.502 6.076 1.00 95.50 157 CYS A N 1
ATOM 1176 C CA . CYS A 1 157 ? -6.607 -7.042 4.757 1.00 95.50 157 CYS A CA 1
ATOM 1177 C C . CYS A 1 157 ? -7.446 -8.295 4.426 1.00 95.50 157 CYS A C 1
ATOM 1179 O O . CYS A 1 157 ? -7.899 -9.020 5.327 1.00 95.50 157 CYS A O 1
ATOM 1181 N N . PRO A 1 158 ? -7.647 -8.591 3.127 1.00 96.12 158 PRO A N 1
ATOM 1182 C CA . PRO A 1 158 ? -8.261 -9.842 2.687 1.00 96.12 158 PRO A CA 1
ATOM 1183 C C . PRO A 1 158 ? -7.519 -11.067 3.235 1.00 96.12 158 PRO A C 1
ATOM 1185 O O . PRO A 1 158 ? -6.368 -10.984 3.663 1.00 96.12 158 PRO A O 1
ATOM 1188 N N . LYS A 1 159 ? -8.170 -12.233 3.235 1.00 95.06 159 LYS A N 1
ATOM 1189 C CA . LYS A 1 159 ? -7.533 -13.472 3.702 1.00 95.06 159 LYS A CA 1
ATOM 1190 C C . LYS A 1 159 ? -6.273 -13.763 2.873 1.00 95.06 159 LYS A C 1
ATOM 1192 O O . LYS A 1 159 ? -6.318 -13.721 1.647 1.00 95.06 159 LYS A O 1
ATOM 1197 N N . GLY A 1 160 ? -5.164 -14.070 3.547 1.00 94.31 160 GLY A N 1
ATOM 1198 C CA . GLY A 1 160 ? -3.867 -14.323 2.904 1.00 94.31 160 GLY A CA 1
ATOM 1199 C C . GLY A 1 160 ? -3.101 -13.064 2.480 1.00 94.31 160 GLY A C 1
ATOM 1200 O O . GLY A 1 160 ? -2.101 -13.194 1.783 1.00 94.31 160 GLY A O 1
ATOM 1201 N N . TRP A 1 161 ? -3.568 -11.879 2.879 1.00 95.88 161 TRP A N 1
ATOM 1202 C CA . TRP A 1 161 ? -2.893 -10.594 2.694 1.00 95.88 161 TRP A CA 1
ATOM 1203 C C . TRP A 1 161 ? -2.700 -9.906 4.039 1.00 95.88 161 TRP A C 1
ATOM 1205 O O . TRP A 1 161 ? -3.466 -10.143 4.975 1.00 95.88 161 TRP A O 1
ATOM 1215 N N . HIS A 1 162 ? -1.729 -9.003 4.120 1.00 94.69 162 HIS A N 1
ATOM 1216 C CA . HIS A 1 162 ? -1.406 -8.304 5.360 1.00 94.69 162 HIS A CA 1
ATOM 1217 C C . HIS A 1 162 ? -0.974 -6.856 5.156 1.00 94.69 162 HIS A C 1
ATOM 1219 O O . HIS A 1 162 ? -0.729 -6.377 4.039 1.00 94.69 162 HIS A O 1
ATOM 1225 N N . LEU A 1 163 ? -0.913 -6.142 6.282 1.00 93.12 163 LEU A N 1
ATOM 1226 C CA . LEU A 1 163 ? -0.286 -4.833 6.356 1.00 93.12 163 LEU A CA 1
ATOM 1227 C C . LEU A 1 163 ? 1.224 -4.996 6.162 1.00 93.12 163 LEU A C 1
ATOM 1229 O O . LEU A 1 163 ? 1.842 -5.715 6.946 1.00 93.12 163 LEU A O 1
ATOM 1233 N N . PRO A 1 164 ? 1.839 -4.320 5.180 1.00 90.94 164 PRO A N 1
ATOM 1234 C CA . PRO A 1 164 ? 3.255 -4.519 4.930 1.00 90.94 164 PRO A CA 1
ATOM 1235 C C . PRO A 1 164 ? 4.099 -4.026 6.108 1.00 90.94 164 PRO A C 1
ATOM 1237 O O . PRO A 1 164 ? 3.926 -2.906 6.598 1.00 90.94 164 PRO A O 1
ATOM 1240 N N . SER A 1 165 ? 5.049 -4.850 6.527 1.00 89.12 165 SER A N 1
ATOM 1241 C CA . SER A 1 165 ? 6.037 -4.502 7.542 1.00 89.12 165 SER A CA 1
ATOM 1242 C C . SER A 1 165 ? 7.096 -3.536 7.000 1.00 89.12 165 SER A C 1
ATOM 1244 O O . SER A 1 165 ? 7.286 -3.361 5.790 1.00 89.12 165 SER A O 1
ATOM 1246 N N . SER A 1 166 ? 7.859 -2.921 7.907 1.00 87.12 166 SER A N 1
ATOM 1247 C CA . SER A 1 166 ? 8.999 -2.075 7.532 1.00 87.12 166 SER A CA 1
ATOM 1248 C C . SER A 1 166 ? 10.062 -2.847 6.744 1.00 87.12 166 SER A C 1
ATOM 1250 O O . SER A 1 166 ? 10.652 -2.298 5.813 1.00 87.12 166 SER A O 1
ATOM 1252 N N . GLN A 1 167 ? 10.281 -4.126 7.070 1.00 90.00 167 GLN A N 1
ATOM 1253 C CA . GLN A 1 167 ? 11.235 -4.978 6.364 1.00 90.00 167 GLN A CA 1
ATOM 1254 C C . GLN A 1 167 ? 10.778 -5.263 4.930 1.00 90.00 167 GLN A C 1
ATOM 1256 O O . GLN A 1 167 ? 11.586 -5.219 4.005 1.00 90.00 167 GLN A O 1
ATOM 1261 N N . GLU A 1 168 ? 9.488 -5.500 4.720 1.00 91.81 168 GLU A N 1
ATOM 1262 C CA . GLU A 1 168 ? 8.927 -5.733 3.390 1.00 91.81 168 GLU A CA 1
ATOM 1263 C C . GLU A 1 168 ? 8.972 -4.479 2.518 1.00 91.81 168 GLU A C 1
ATOM 1265 O O . GLU A 1 168 ? 9.387 -4.546 1.364 1.00 91.81 168 GLU A O 1
ATOM 1270 N N . PHE A 1 169 ? 8.644 -3.312 3.076 1.00 90.69 169 PHE A N 1
ATOM 1271 C CA . PHE A 1 169 ? 8.851 -2.045 2.372 1.00 90.69 169 PHE A CA 1
ATOM 1272 C C . PHE A 1 169 ? 10.329 -1.789 2.059 1.00 90.69 169 PHE A C 1
ATOM 1274 O O . PHE A 1 169 ? 10.659 -1.269 0.988 1.00 90.69 169 PHE A O 1
ATOM 1281 N N . HIS A 1 170 ? 11.239 -2.161 2.962 1.00 91.44 170 HIS A N 1
ATOM 1282 C CA . HIS A 1 170 ? 12.671 -2.061 2.705 1.00 91.44 170 HIS A CA 1
ATOM 1283 C C . HIS A 1 170 ? 13.097 -2.958 1.536 1.00 91.44 170 HIS A C 1
ATOM 1285 O O . HIS A 1 170 ? 13.794 -2.489 0.642 1.00 91.44 170 HIS A O 1
ATOM 1291 N N . ARG A 1 171 ? 12.621 -4.210 1.478 1.00 93.06 171 ARG A N 1
ATOM 1292 C CA . ARG A 1 171 ? 12.877 -5.121 0.348 1.00 93.06 171 ARG A CA 1
ATOM 1293 C C . ARG A 1 171 ? 12.346 -4.552 -0.970 1.00 93.06 171 ARG A C 1
ATOM 1295 O O . ARG A 1 171 ? 13.098 -4.488 -1.941 1.00 93.06 171 ARG A O 1
ATOM 1302 N N . LEU A 1 172 ? 11.107 -4.055 -0.987 1.00 93.25 172 LEU A N 1
ATOM 1303 C CA . LEU A 1 172 ? 10.512 -3.402 -2.158 1.00 93.25 172 LEU A CA 1
ATOM 1304 C C . LEU A 1 172 ? 11.360 -2.220 -2.649 1.00 93.25 172 LEU A C 1
ATOM 1306 O O . LEU A 1 172 ? 11.665 -2.110 -3.837 1.00 93.25 172 LEU A O 1
ATOM 1310 N N . THR A 1 173 ? 11.744 -1.324 -1.740 1.00 92.25 173 THR A N 1
ATOM 1311 C CA . THR A 1 173 ? 12.511 -0.121 -2.097 1.00 92.25 173 THR A CA 1
ATOM 1312 C C . THR A 1 173 ? 13.942 -0.443 -2.515 1.00 92.25 173 THR A C 1
ATOM 1314 O O . THR A 1 173 ? 14.428 0.153 -3.475 1.00 92.25 173 THR A O 1
ATOM 1317 N N . ALA A 1 174 ? 14.591 -1.415 -1.872 1.00 92.56 174 ALA A N 1
ATOM 1318 C CA . ALA A 1 174 ? 15.908 -1.904 -2.264 1.00 92.56 174 ALA A CA 1
ATOM 1319 C C . ALA A 1 174 ? 15.876 -2.529 -3.665 1.00 92.56 174 ALA A C 1
ATOM 1321 O O . ALA A 1 174 ? 16.687 -2.166 -4.515 1.00 92.56 174 ALA A O 1
ATOM 1322 N N . TYR A 1 175 ? 14.894 -3.395 -3.944 1.00 93.81 175 TYR A N 1
ATOM 1323 C CA . TYR A 1 175 ? 14.721 -3.976 -5.273 1.00 93.81 175 TYR A CA 1
ATOM 1324 C C . TYR A 1 175 ? 14.489 -2.896 -6.332 1.00 93.81 175 TYR A C 1
ATOM 1326 O O . TYR A 1 175 ? 15.136 -2.914 -7.382 1.00 93.81 175 TYR A O 1
ATOM 1334 N N . ALA A 1 176 ? 13.610 -1.931 -6.043 1.00 93.12 176 ALA A N 1
ATOM 1335 C CA . ALA A 1 176 ? 13.339 -0.824 -6.947 1.00 93.12 176 ALA A CA 1
ATOM 1336 C C . ALA A 1 176 ? 14.609 -0.015 -7.235 1.00 93.12 176 ALA A C 1
ATOM 1338 O O . ALA A 1 176 ? 14.904 0.251 -8.395 1.00 93.12 176 ALA A O 1
ATOM 1339 N N . TYR A 1 177 ? 15.389 0.327 -6.209 1.00 91.81 177 TYR A N 1
ATOM 1340 C CA . TYR A 1 177 ? 16.650 1.048 -6.367 1.00 91.81 177 TYR A CA 1
ATOM 1341 C C . TYR A 1 177 ? 17.664 0.276 -7.223 1.00 91.81 177 TYR A C 1
ATOM 1343 O O . TYR A 1 177 ? 18.225 0.835 -8.161 1.00 91.81 177 TYR A O 1
ATOM 1351 N N . SER A 1 178 ? 17.867 -1.016 -6.949 1.00 91.75 178 SER A N 1
ATOM 1352 C CA . SER A 1 178 ? 18.851 -1.837 -7.666 1.00 91.75 178 SER A CA 1
ATOM 1353 C C . SER A 1 178 ? 18.477 -2.123 -9.123 1.00 91.75 178 SER A C 1
ATOM 1355 O O . SER A 1 178 ? 19.369 -2.336 -9.941 1.00 91.75 178 SER A O 1
ATOM 1357 N N . ASN A 1 179 ? 17.183 -2.129 -9.458 1.00 92.25 179 ASN A N 1
ATOM 1358 C CA . ASN A 1 179 ? 16.693 -2.516 -10.787 1.00 92.25 179 ASN A CA 1
ATOM 1359 C C . ASN A 1 179 ? 16.082 -1.353 -11.586 1.00 92.25 179 ASN A C 1
ATOM 1361 O O . ASN A 1 179 ? 15.774 -1.493 -12.771 1.00 92.25 179 ASN A O 1
ATOM 1365 N N . GLY A 1 180 ? 15.894 -0.192 -10.962 1.00 87.56 180 GLY A N 1
ATOM 1366 C CA . GLY A 1 180 ? 15.374 1.002 -11.611 1.00 87.56 180 GLY A CA 1
ATOM 1367 C C . GLY A 1 180 ? 16.474 1.725 -12.374 1.00 87.56 180 GLY A C 1
ATOM 1368 O O . GLY A 1 180 ? 17.426 2.232 -11.787 1.00 87.56 180 GLY A O 1
ATOM 1369 N N . ARG A 1 181 ? 16.356 1.811 -13.702 1.00 78.38 181 ARG A N 1
ATOM 1370 C CA . ARG A 1 181 ? 17.315 2.584 -14.502 1.00 78.38 181 ARG A CA 1
ATOM 1371 C C . ARG A 1 181 ? 17.141 4.091 -14.260 1.00 78.38 181 ARG A C 1
ATOM 1373 O O . ARG A 1 181 ? 16.015 4.580 -14.193 1.00 78.38 181 ARG A O 1
ATOM 1380 N N . TYR A 1 182 ? 18.258 4.822 -14.255 1.00 64.44 182 TYR A N 1
ATOM 1381 C CA . TYR A 1 182 ? 18.317 6.292 -14.342 1.00 64.44 182 TYR A CA 1
ATOM 1382 C C . TYR A 1 182 ? 17.731 7.072 -13.154 1.00 64.44 182 TYR A C 1
ATOM 1384 O O . TYR A 1 182 ? 17.169 8.152 -13.350 1.00 64.44 182 TYR A O 1
ATOM 1392 N N . VAL A 1 183 ? 17.867 6.563 -11.927 1.00 70.69 183 VAL A N 1
ATOM 1393 C CA . VAL A 1 183 ? 17.487 7.324 -10.731 1.00 70.69 183 VAL A CA 1
ATOM 1394 C C . VAL A 1 183 ? 18.600 7.365 -9.695 1.00 70.69 183 VAL A C 1
ATOM 1396 O O . VAL A 1 183 ? 19.263 6.370 -9.423 1.00 70.69 183 VAL A O 1
ATOM 1399 N N . GLU A 1 184 ? 18.776 8.537 -9.099 1.00 78.50 184 GLU A 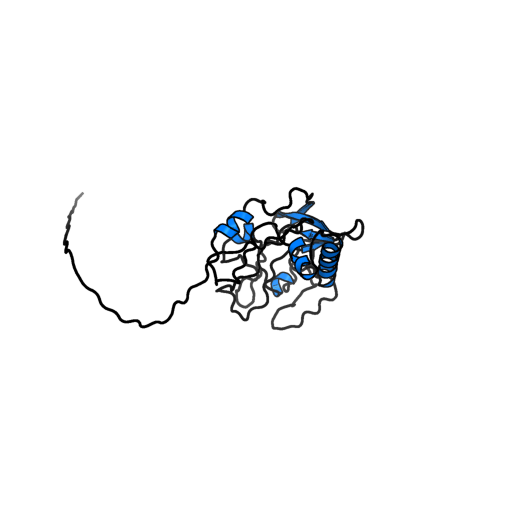N 1
ATOM 1400 C CA . GLU A 1 184 ? 19.581 8.702 -7.890 1.00 78.50 184 GLU A CA 1
ATOM 1401 C C . GLU A 1 184 ? 18.883 8.037 -6.691 1.00 78.50 184 GLU A C 1
ATOM 1403 O O . GLU A 1 184 ? 17.658 7.886 -6.678 1.00 78.50 184 GLU A O 1
ATOM 1408 N N . SER A 1 185 ? 19.621 7.706 -5.629 1.00 73.62 185 SER A N 1
ATOM 1409 C CA . SER A 1 185 ? 19.061 7.039 -4.436 1.00 73.62 185 SER A CA 1
ATOM 1410 C C . SER A 1 185 ? 17.872 7.788 -3.815 1.00 73.62 185 SER A C 1
ATOM 1412 O O . SER A 1 185 ? 16.856 7.178 -3.470 1.00 73.62 185 SER A O 1
ATOM 1414 N N . TRP A 1 186 ? 17.927 9.122 -3.769 1.00 75.62 186 TRP A N 1
ATOM 1415 C CA . TRP A 1 186 ? 16.839 9.978 -3.276 1.00 75.62 186 TRP A CA 1
ATOM 1416 C C . TRP A 1 186 ? 15.594 9.983 -4.182 1.00 75.62 186 TRP A C 1
ATOM 1418 O O . TRP A 1 186 ? 14.517 10.415 -3.770 1.00 75.62 186 TRP A O 1
ATOM 1428 N N . GLN A 1 187 ? 15.713 9.491 -5.416 1.00 81.12 187 GLN A N 1
ATOM 1429 C CA . GLN A 1 187 ? 14.622 9.375 -6.380 1.00 81.12 187 GLN A CA 1
ATOM 1430 C C . GLN A 1 187 ? 13.972 7.989 -6.389 1.00 81.12 187 GLN A C 1
ATOM 1432 O O . GLN A 1 187 ? 13.002 7.811 -7.123 1.00 81.12 187 GLN A O 1
ATOM 1437 N N . THR A 1 188 ? 14.419 7.039 -5.559 1.00 86.00 188 THR A N 1
ATOM 1438 C CA . THR A 1 188 ? 13.857 5.674 -5.488 1.00 86.00 188 THR A CA 1
ATOM 1439 C C . THR A 1 188 ? 12.333 5.680 -5.354 1.00 86.00 188 THR A C 1
ATOM 1441 O O . THR A 1 188 ? 11.639 4.949 -6.055 1.00 86.00 188 THR A O 1
ATOM 1444 N N . GLY A 1 189 ? 11.773 6.593 -4.552 1.00 86.56 189 GLY A N 1
ATOM 1445 C CA . GLY A 1 189 ? 10.319 6.733 -4.422 1.00 86.56 189 GLY A CA 1
ATOM 1446 C C . GLY A 1 189 ? 9.600 7.029 -5.747 1.00 86.56 189 GLY A C 1
ATOM 1447 O O . GLY A 1 189 ? 8.456 6.626 -5.925 1.00 86.56 189 GLY A O 1
ATOM 1448 N N . ARG A 1 190 ? 10.252 7.679 -6.722 1.00 89.50 190 ARG A N 1
ATOM 1449 C CA . ARG A 1 190 ? 9.674 7.934 -8.055 1.00 89.50 190 ARG A CA 1
ATOM 1450 C C .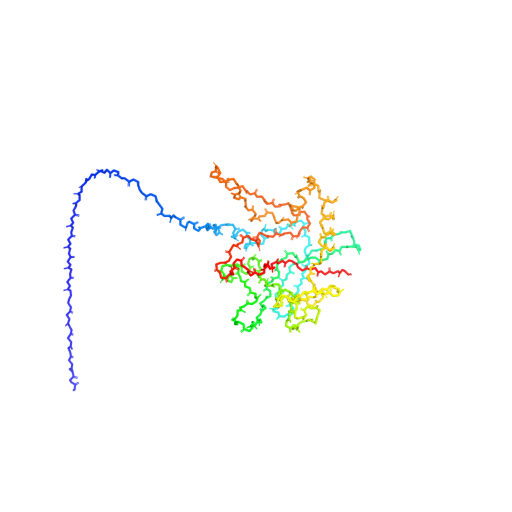 ARG A 1 190 ? 9.510 6.666 -8.886 1.00 89.50 190 ARG A C 1
ATOM 1452 O O . ARG A 1 190 ? 8.668 6.661 -9.775 1.00 89.50 190 ARG A O 1
ATOM 1459 N N . LEU A 1 191 ? 10.265 5.606 -8.611 1.00 92.81 191 LEU A N 1
ATOM 1460 C CA . LEU A 1 191 ? 10.104 4.322 -9.298 1.00 92.81 191 LEU A CA 1
ATOM 1461 C C . LEU A 1 191 ? 8.844 3.570 -8.860 1.00 92.81 191 LEU A C 1
ATOM 1463 O O . LEU A 1 191 ? 8.395 2.679 -9.565 1.00 92.81 191 LEU A O 1
ATOM 1467 N N . LEU A 1 192 ? 8.278 3.919 -7.706 1.00 92.00 192 LEU A N 1
ATOM 1468 C CA . LEU A 1 192 ? 7.085 3.270 -7.161 1.00 92.00 192 LEU A CA 1
ATOM 1469 C C . LEU A 1 192 ? 5.839 4.158 -7.285 1.00 92.00 192 LEU A C 1
ATOM 1471 O O . LEU A 1 192 ? 4.718 3.672 -7.212 1.00 92.00 192 LEU A O 1
ATOM 1475 N N . LYS A 1 193 ? 6.013 5.467 -7.488 1.00 90.19 193 LYS A N 1
ATOM 1476 C CA . LYS A 1 193 ? 4.916 6.410 -7.747 1.00 90.19 193 LYS A CA 1
ATOM 1477 C C . LYS A 1 193 ? 4.251 6.152 -9.095 1.00 90.19 193 LYS A C 1
ATOM 1479 O O . LYS A 1 193 ? 4.939 5.912 -10.080 1.00 90.19 193 LYS A O 1
ATOM 1484 N N . SER A 1 194 ? 2.934 6.338 -9.146 1.00 89.88 194 SER A N 1
ATOM 1485 C CA . SER A 1 194 ? 2.149 6.381 -10.379 1.00 89.88 194 SER A CA 1
ATOM 1486 C C . SER A 1 194 ? 2.689 7.416 -11.367 1.00 89.88 194 SER A C 1
ATOM 1488 O O . SER A 1 194 ? 3.215 8.470 -10.990 1.00 89.88 194 SER A O 1
ATOM 1490 N N . LYS A 1 195 ? 2.475 7.148 -12.657 1.00 89.19 195 LYS A N 1
ATOM 1491 C CA . LYS A 1 195 ? 2.865 8.038 -13.765 1.00 89.19 195 LYS A CA 1
ATOM 1492 C C . LYS A 1 195 ? 2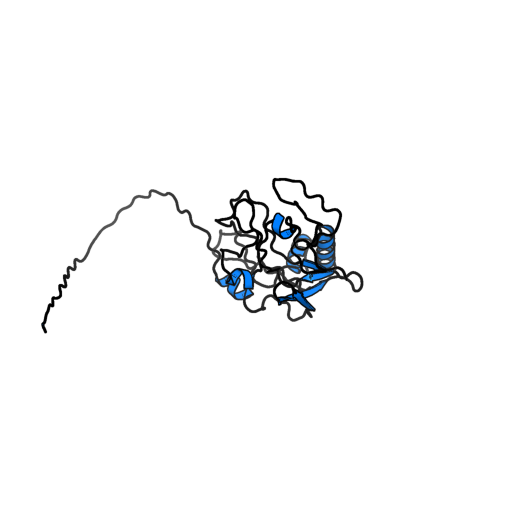.031 9.320 -13.867 1.00 89.19 195 LYS A C 1
ATOM 1494 O O . LYS A 1 195 ? 2.308 10.157 -14.718 1.00 89.19 195 LYS A O 1
ATOM 1499 N N . VAL A 1 196 ? 1.024 9.482 -13.011 1.00 85.62 196 VAL A N 1
ATOM 1500 C CA . VAL A 1 196 ? 0.066 10.597 -13.018 1.00 85.62 196 VAL A CA 1
ATOM 1501 C C . VAL A 1 196 ? -0.360 10.976 -11.598 1.00 85.62 196 VAL A C 1
ATOM 1503 O O . VAL A 1 196 ? -0.189 10.195 -10.659 1.00 85.62 196 VAL A O 1
ATOM 1506 N N . GLY A 1 197 ? -0.959 12.160 -11.452 1.00 81.88 197 GLY A N 1
ATOM 1507 C CA . GLY A 1 197 ? -1.615 12.632 -10.227 1.00 81.88 197 GLY A CA 1
ATOM 1508 C C . GLY A 1 197 ? -0.702 13.372 -9.245 1.00 81.88 197 GLY A C 1
ATOM 1509 O O . GLY A 1 197 ? -1.184 14.195 -8.469 1.00 81.88 197 GLY A O 1
ATOM 1510 N N . TRP A 1 198 ? 0.614 13.158 -9.287 1.00 83.06 198 TRP A N 1
ATOM 1511 C CA . TRP A 1 198 ? 1.543 13.792 -8.351 1.00 83.06 198 TRP A CA 1
ATOM 1512 C C . TRP A 1 198 ? 1.857 15.229 -8.776 1.00 83.06 198 TRP A C 1
ATOM 1514 O O . TRP A 1 198 ? 2.649 15.462 -9.689 1.00 83.06 198 TRP A O 1
ATOM 1524 N N . LYS A 1 199 ? 1.284 16.207 -8.072 1.00 78.50 199 LYS A N 1
ATOM 1525 C CA . LYS A 1 199 ? 1.572 17.640 -8.247 1.00 78.50 199 LYS A CA 1
ATOM 1526 C C . LYS A 1 199 ? 2.408 18.169 -7.076 1.00 78.50 199 LYS A C 1
ATOM 1528 O O . LYS A 1 199 ? 2.234 17.738 -5.941 1.00 78.50 199 LYS A O 1
ATOM 1533 N N . SER A 1 200 ? 3.320 19.101 -7.346 1.00 67.56 200 SER A N 1
ATOM 1534 C CA . SER A 1 200 ? 4.129 19.787 -6.330 1.00 67.56 200 SER A CA 1
ATOM 1535 C C . SER A 1 200 ? 3.744 21.257 -6.243 1.00 67.56 200 SER A C 1
ATOM 1537 O O . SER A 1 200 ? 3.892 21.983 -7.223 1.00 67.56 200 SER A O 1
ATOM 1539 N N . THR A 1 201 ? 3.338 21.701 -5.055 1.00 59.47 201 THR A N 1
ATOM 1540 C CA . THR A 1 201 ? 3.005 23.104 -4.746 1.00 59.47 201 THR A CA 1
ATOM 1541 C C . THR A 1 201 ? 4.130 23.849 -4.015 1.00 59.47 201 THR A C 1
ATOM 1543 O O . THR A 1 201 ? 3.976 25.018 -3.689 1.00 59.47 201 THR A O 1
ATOM 1546 N N . TYR A 1 202 ? 5.280 23.205 -3.774 1.00 55.22 202 TYR A N 1
ATOM 1547 C CA . TYR A 1 202 ? 6.372 23.734 -2.937 1.00 55.22 202 TYR A CA 1
ATOM 1548 C C . TYR A 1 202 ? 7.021 25.044 -3.445 1.00 55.22 202 TYR A C 1
ATOM 1550 O O . TYR A 1 202 ? 7.664 25.743 -2.673 1.00 55.22 202 TYR A O 1
ATOM 1558 N N . TYR A 1 203 ? 6.824 25.425 -4.711 1.00 51.84 203 TYR A N 1
ATOM 1559 C CA . TYR A 1 203 ? 7.291 26.705 -5.256 1.00 51.84 203 TYR A CA 1
ATOM 1560 C C . TYR A 1 203 ? 6.106 27.518 -5.793 1.00 51.84 203 TYR A C 1
ATOM 1562 O O . TYR A 1 203 ? 5.892 27.587 -6.996 1.00 51.84 203 TYR A O 1
ATOM 1570 N N . GLN A 1 204 ? 5.349 28.162 -4.900 1.00 47.53 204 GLN A N 1
ATOM 1571 C CA . GLN A 1 204 ? 4.317 29.156 -5.259 1.00 47.53 204 GLN A CA 1
ATOM 1572 C C . GLN A 1 204 ? 4.907 30.503 -5.736 1.00 47.53 204 GLN A C 1
ATOM 1574 O O . GLN A 1 204 ? 4.185 31.484 -5.856 1.00 47.53 204 GLN A O 1
ATOM 1579 N N . ALA A 1 205 ? 6.217 30.587 -6.000 1.00 50.62 205 ALA A N 1
ATOM 1580 C CA . ALA A 1 205 ? 6.861 31.831 -6.435 1.00 50.62 205 ALA A CA 1
ATOM 1581 C C . ALA A 1 205 ? 6.635 32.153 -7.926 1.00 50.62 205 ALA A C 1
ATOM 1583 O O . ALA A 1 205 ? 6.875 33.277 -8.349 1.00 50.62 205 ALA A O 1
ATOM 1584 N N . TYR A 1 206 ? 6.165 31.190 -8.719 1.00 50.25 206 TYR A N 1
ATOM 1585 C CA . TYR A 1 206 ? 5.717 31.391 -10.095 1.00 50.25 206 TYR A CA 1
ATOM 1586 C C . TYR A 1 206 ? 4.527 30.462 -10.319 1.00 50.25 206 TYR A C 1
ATOM 1588 O O . TYR A 1 206 ? 4.626 29.284 -9.994 1.00 50.25 206 TYR A O 1
ATOM 1596 N N . ASP A 1 207 ? 3.430 30.995 -10.845 1.00 55.31 207 ASP A N 1
ATOM 1597 C CA . ASP A 1 207 ? 2.139 30.368 -11.175 1.00 55.31 207 ASP A CA 1
ATOM 1598 C C . ASP A 1 207 ? 2.242 29.114 -12.083 1.00 55.31 207 ASP A C 1
ATOM 1600 O O . ASP A 1 207 ? 1.810 29.092 -13.233 1.00 55.31 207 ASP A O 1
ATOM 1604 N N . LYS A 1 208 ? 2.931 28.064 -11.621 1.00 58.28 208 LYS A N 1
ATOM 1605 C CA . LYS A 1 208 ? 3.167 26.811 -12.343 1.00 58.28 208 LYS A CA 1
ATOM 1606 C C . LYS A 1 208 ? 3.218 25.650 -11.364 1.00 58.28 208 LYS A C 1
ATOM 1608 O O . LYS A 1 208 ? 4.209 25.419 -10.672 1.00 58.28 208 LYS A O 1
ATOM 1613 N N . THR A 1 209 ? 2.161 24.848 -11.364 1.00 63.81 209 THR A N 1
ATOM 1614 C CA . THR A 1 209 ? 2.193 23.520 -10.749 1.00 63.81 209 THR A CA 1
ATOM 1615 C C . THR A 1 209 ? 3.154 22.627 -11.529 1.00 63.81 209 THR A C 1
ATOM 1617 O O . THR A 1 209 ? 2.968 22.425 -12.729 1.00 63.81 209 THR A O 1
ATOM 1620 N N . ILE A 1 210 ? 4.167 22.074 -10.860 1.00 70.88 210 ILE A N 1
ATOM 1621 C CA . ILE A 1 210 ? 5.101 21.127 -11.482 1.00 70.88 210 ILE A CA 1
ATOM 1622 C C . ILE A 1 210 ? 4.589 19.713 -11.227 1.00 70.88 210 ILE A C 1
ATOM 1624 O O . ILE A 1 210 ? 4.416 19.303 -10.072 1.00 70.88 210 ILE A O 1
ATOM 1628 N N . GLU A 1 211 ? 4.372 18.958 -12.301 1.00 75.12 211 GLU A N 1
ATOM 1629 C CA . GLU A 1 211 ? 4.106 17.526 -12.210 1.00 75.12 211 GLU A CA 1
ATOM 1630 C C . GLU A 1 211 ? 5.361 16.797 -11.719 1.00 75.12 211 GLU A C 1
ATOM 1632 O O . GLU A 1 211 ? 6.450 16.911 -12.282 1.00 75.12 211 GLU A O 1
ATOM 1637 N N . ARG A 1 212 ? 5.216 16.039 -10.632 1.00 80.81 212 ARG A N 1
ATOM 1638 C CA . ARG A 1 212 ? 6.265 15.203 -10.033 1.00 80.81 212 ARG A CA 1
ATOM 1639 C C . ARG A 1 212 ? 5.870 13.732 -10.063 1.00 80.81 212 ARG A C 1
ATOM 1641 O O . ARG A 1 212 ? 6.072 13.001 -9.091 1.00 80.81 212 ARG A O 1
ATOM 1648 N N . ASN A 1 213 ? 5.307 13.324 -11.193 1.00 87.12 213 ASN A N 1
ATOM 1649 C CA . ASN A 1 213 ? 4.912 11.952 -11.457 1.00 87.12 213 ASN A CA 1
ATOM 1650 C C . ASN A 1 213 ? 6.102 10.985 -11.350 1.00 87.12 213 ASN A C 1
ATOM 1652 O O . ASN A 1 213 ? 7.278 11.353 -11.526 1.00 87.12 213 ASN A O 1
ATOM 1656 N N . GLY A 1 214 ? 5.773 9.744 -11.006 1.00 89.25 214 GLY A N 1
ATOM 1657 C CA . GLY A 1 214 ? 6.708 8.636 -11.005 1.00 89.25 214 GLY A CA 1
ATOM 1658 C C . GLY A 1 214 ? 6.918 8.036 -12.388 1.00 89.25 214 GLY A C 1
ATOM 1659 O O . GLY A 1 214 ? 6.288 8.426 -13.369 1.00 89.25 214 GLY A O 1
ATOM 1660 N N . TYR A 1 215 ? 7.834 7.079 -12.447 1.00 90.25 215 TYR A N 1
ATOM 1661 C CA . TYR A 1 215 ? 8.134 6.306 -13.650 1.00 90.25 215 TYR A CA 1
ATOM 1662 C C . TYR A 1 215 ? 7.427 4.952 -13.657 1.00 90.25 215 TYR A C 1
ATOM 1664 O O . TYR A 1 215 ? 7.179 4.403 -14.727 1.00 90.25 215 TYR A O 1
ATOM 1672 N N . ASP A 1 216 ? 7.116 4.429 -12.472 1.00 92.50 216 ASP A N 1
ATOM 1673 C CA . ASP A 1 216 ? 6.443 3.152 -12.243 1.00 92.50 216 ASP A CA 1
ATOM 1674 C C . ASP A 1 216 ? 6.901 1.967 -13.124 1.00 92.50 216 ASP A C 1
ATOM 1676 O O . ASP A 1 216 ? 6.057 1.272 -13.699 1.00 92.50 216 ASP A O 1
ATOM 1680 N N . PRO A 1 217 ? 8.211 1.701 -13.309 1.00 93.94 217 PRO A N 1
ATOM 1681 C CA . PRO A 1 217 ? 8.646 0.591 -14.154 1.00 93.94 217 PRO A CA 1
ATOM 1682 C C . PRO A 1 217 ? 8.244 -0.783 -13.606 1.00 93.94 217 PRO A C 1
ATOM 1684 O O . PRO A 1 217 ? 8.299 -1.741 -14.363 1.00 93.94 217 PRO A O 1
ATOM 1687 N N . PHE A 1 218 ? 7.833 -0.879 -12.338 1.00 94.38 218 PHE A N 1
ATOM 1688 C CA . PHE A 1 218 ? 7.458 -2.134 -11.678 1.00 94.38 218 PHE A CA 1
ATOM 1689 C C . PHE A 1 218 ? 5.945 -2.316 -11.521 1.00 94.38 218 PHE A C 1
ATOM 1691 O O . PHE A 1 218 ? 5.513 -3.332 -10.997 1.00 94.38 218 PHE A O 1
ATOM 1698 N N . GLY A 1 219 ? 5.134 -1.335 -11.932 1.00 94.06 219 GLY A N 1
ATOM 1699 C CA . GLY A 1 219 ? 3.675 -1.398 -11.824 1.00 94.06 219 GLY A CA 1
ATOM 1700 C C . GLY A 1 219 ? 3.129 -1.236 -10.402 1.00 94.06 219 GLY A C 1
ATOM 1701 O O . GLY A 1 219 ? 1.948 -1.499 -10.184 1.00 94.06 219 GLY A O 1
ATOM 1702 N N . PHE A 1 220 ? 3.949 -0.792 -9.442 1.00 94.06 220 PHE A N 1
ATOM 1703 C CA . PHE A 1 220 ? 3.498 -0.509 -8.080 1.00 94.06 220 PHE A CA 1
ATOM 1704 C C . PHE A 1 220 ? 2.517 0.661 -8.037 1.00 94.06 220 PHE A C 1
ATOM 1706 O O . PHE A 1 220 ? 1.646 0.662 -7.192 1.00 94.06 220 PHE A O 1
ATOM 1713 N N . GLY A 1 221 ? 2.621 1.662 -8.909 1.00 90.88 221 GLY A N 1
ATOM 1714 C CA . GLY A 1 221 ? 1.554 2.632 -9.167 1.00 90.88 221 GLY A CA 1
ATOM 1715 C C . GLY A 1 221 ? 1.085 3.487 -7.981 1.00 90.88 221 GLY A C 1
ATOM 1716 O O . GLY A 1 221 ? -0.083 3.872 -7.948 1.00 90.88 221 GLY A O 1
ATOM 1717 N N . ALA A 1 222 ? 1.918 3.799 -6.985 1.00 90.19 222 ALA A N 1
ATOM 1718 C CA . ALA A 1 222 ? 1.490 4.556 -5.802 1.00 90.19 222 ALA A CA 1
ATOM 1719 C C . ALA A 1 222 ? 0.902 5.927 -6.174 1.00 90.19 222 ALA A C 1
ATOM 1721 O O . ALA A 1 222 ? 1.606 6.787 -6.701 1.00 90.19 222 ALA A O 1
ATOM 1722 N N . ILE A 1 223 ? -0.379 6.130 -5.873 1.00 86.94 223 ILE A N 1
ATOM 1723 C CA . ILE A 1 223 ? -1.137 7.357 -6.150 1.00 86.94 223 ILE A CA 1
ATOM 1724 C C . ILE A 1 223 ? -1.032 8.350 -4.976 1.00 86.94 223 ILE A C 1
ATOM 1726 O O . ILE A 1 223 ? -0.757 7.930 -3.848 1.00 86.94 223 ILE A O 1
ATOM 1730 N N . PRO A 1 224 ? -1.237 9.664 -5.192 1.00 80.12 224 PRO A N 1
ATOM 1731 C CA . PRO A 1 224 ? -1.101 10.700 -4.160 1.00 80.12 224 PRO A CA 1
ATOM 1732 C C . PRO A 1 224 ? -2.288 10.709 -3.179 1.00 80.12 224 PRO A C 1
ATOM 1734 O O . PRO A 1 224 ? -3.074 11.652 -3.130 1.00 80.12 224 PRO A O 1
ATOM 1737 N N . ALA A 1 225 ? -2.421 9.657 -2.378 1.00 70.31 225 ALA A N 1
ATOM 1738 C CA . ALA A 1 225 ? -3.543 9.460 -1.465 1.00 70.31 225 ALA A CA 1
ATOM 1739 C C . ALA A 1 225 ? -3.195 9.780 0.002 1.00 70.31 225 ALA A C 1
ATOM 1741 O O . ALA A 1 225 ? -3.653 9.071 0.886 1.00 70.31 225 ALA A O 1
ATOM 1742 N N . GLY A 1 226 ? -2.424 10.834 0.311 1.00 59.75 226 GLY A N 1
ATOM 1743 C CA . GLY A 1 226 ? -1.933 11.054 1.690 1.00 59.75 226 GLY A CA 1
ATOM 1744 C C . GLY A 1 226 ? -1.521 12.478 2.083 1.00 59.75 226 GLY A C 1
ATOM 1745 O O . GLY A 1 226 ? -0.635 12.633 2.913 1.00 59.75 226 GLY A O 1
ATOM 1746 N N . GLY A 1 227 ? -2.114 13.517 1.483 1.00 50.41 227 GLY A N 1
ATOM 1747 C CA . GLY A 1 227 ? -1.719 14.920 1.717 1.00 50.41 227 GLY A CA 1
ATOM 1748 C C . GLY A 1 227 ? -2.822 15.862 2.210 1.00 50.41 227 GLY A C 1
ATOM 1749 O O . GLY A 1 227 ? -2.644 17.074 2.141 1.00 50.41 227 GLY A O 1
ATOM 1750 N N . GLY A 1 228 ? -3.975 15.348 2.644 1.00 42.94 228 GLY A N 1
ATOM 1751 C CA . GLY A 1 228 ? -5.093 16.181 3.094 1.00 42.94 228 GLY A CA 1
ATOM 1752 C C . GLY A 1 228 ? -5.075 16.438 4.598 1.00 42.94 228 GLY A C 1
ATOM 1753 O O . GLY A 1 228 ? -5.004 15.495 5.379 1.00 42.94 228 GLY A O 1
ATOM 1754 N N . VAL A 1 229 ? -5.223 17.700 5.007 1.00 37.81 229 VAL A N 1
ATOM 1755 C CA . VAL A 1 229 ? -5.811 18.025 6.314 1.00 37.81 229 VAL A CA 1
ATOM 1756 C C . VAL A 1 229 ? -7.300 17.713 6.184 1.00 37.81 229 VAL A C 1
ATOM 1758 O O . VAL A 1 229 ? -7.995 18.356 5.399 1.00 37.81 229 VAL A O 1
ATOM 1761 N N . PHE A 1 230 ? -7.784 16.686 6.875 1.00 42.44 230 PHE A N 1
ATOM 1762 C CA . PHE A 1 230 ? -9.203 16.343 6.857 1.00 42.44 230 PHE A CA 1
ATOM 1763 C C . PHE A 1 230 ? -9.933 17.284 7.826 1.00 42.44 230 PHE A C 1
ATOM 1765 O O . PHE A 1 230 ? -9.607 17.270 9.007 1.00 42.44 230 PHE A O 1
ATOM 1772 N N . PRO A 1 231 ? -10.922 18.088 7.393 1.00 39.19 231 PRO A N 1
ATOM 1773 C CA . PRO A 1 231 ? -11.625 19.020 8.284 1.00 39.19 231 PRO A CA 1
ATOM 1774 C C . PRO A 1 231 ? -12.370 18.320 9.437 1.00 39.19 231 PRO A C 1
ATOM 1776 O O . PRO A 1 231 ? -12.642 18.946 10.458 1.00 39.19 231 PRO A O 1
ATOM 1779 N N . ASN A 1 232 ? -12.628 17.014 9.303 1.00 40.78 232 ASN A N 1
ATOM 1780 C CA . ASN A 1 232 ? -13.280 16.182 10.315 1.00 40.78 232 ASN A CA 1
ATOM 1781 C C . ASN A 1 232 ? -12.320 15.250 11.081 1.00 40.78 232 ASN A C 1
ATOM 1783 O O . ASN A 1 232 ? -12.713 14.710 12.116 1.00 40.78 232 ASN A O 1
ATOM 1787 N N . ALA A 1 233 ? -11.067 15.086 10.633 1.00 41.56 233 ALA A N 1
ATOM 1788 C CA . ALA A 1 233 ? -10.028 14.479 11.462 1.00 41.56 233 ALA A CA 1
ATOM 1789 C C . ALA A 1 233 ? -9.305 15.633 12.147 1.00 41.56 233 ALA A C 1
ATOM 1791 O O . ALA A 1 233 ? -8.563 16.385 11.512 1.00 41.56 233 ALA A O 1
ATOM 1792 N N . LYS A 1 234 ? -9.558 15.824 13.444 1.00 36.34 234 LYS A N 1
ATOM 1793 C CA . LYS A 1 234 ? -8.779 16.803 14.204 1.00 36.34 234 LYS A CA 1
ATOM 1794 C C . LYS A 1 234 ? -7.309 16.473 13.972 1.00 36.34 234 LYS A C 1
ATOM 1796 O O . LYS A 1 234 ? -6.931 15.308 13.966 1.00 36.34 234 LYS A O 1
ATOM 1801 N N . THR A 1 235 ? -6.483 17.493 13.797 1.00 36.16 235 THR A N 1
ATOM 1802 C CA . THR A 1 235 ? -5.031 17.408 13.560 1.00 36.16 235 THR A CA 1
ATOM 1803 C C . THR A 1 235 ? -4.243 16.662 14.658 1.00 36.16 235 THR A C 1
ATOM 1805 O O . THR A 1 235 ? -3.020 16.593 14.592 1.00 36.16 235 THR A O 1
ATOM 1808 N N . SER A 1 236 ? -4.937 16.100 15.653 1.00 35.97 236 SER A N 1
ATOM 1809 C CA . SER A 1 236 ? -4.461 15.213 16.714 1.00 35.97 236 SER A CA 1
ATOM 1810 C C . SER A 1 236 ? -4.737 13.721 16.483 1.00 35.97 236 SER A C 1
ATOM 1812 O O . SER A 1 236 ? -4.219 12.902 17.237 1.00 35.97 236 SER A O 1
ATOM 1814 N N . ASP A 1 237 ? -5.581 13.354 15.519 1.00 41.59 237 ASP A N 1
ATOM 1815 C CA . ASP A 1 237 ? -5.997 11.967 15.318 1.00 41.59 237 ASP A CA 1
ATOM 1816 C C . ASP A 1 237 ? -4.954 11.256 14.436 1.00 41.59 237 ASP A C 1
ATOM 1818 O O . ASP A 1 237 ? -4.455 11.816 13.462 1.00 41.59 237 ASP A O 1
ATOM 1822 N N . SER A 1 238 ? -4.566 10.051 14.862 1.00 44.16 238 SER A N 1
ATOM 1823 C CA . SER A 1 238 ? -3.467 9.205 14.376 1.00 44.16 238 SER A CA 1
ATOM 1824 C C . SER A 1 238 ? -3.233 9.225 12.855 1.00 44.16 238 SER A C 1
ATOM 1826 O O . SER A 1 238 ? -4.185 9.419 12.099 1.00 44.16 238 SER A O 1
ATOM 1828 N N . PRO A 1 239 ? -1.996 8.952 12.376 1.00 51.41 239 PRO A N 1
ATOM 1829 C CA . PRO A 1 239 ? -1.713 8.881 10.944 1.00 51.41 239 PRO A CA 1
ATOM 1830 C C . PRO A 1 239 ? -2.750 8.007 10.237 1.00 51.41 239 PRO A C 1
ATOM 1832 O O . PRO A 1 239 ? -3.131 6.945 10.727 1.00 51.41 239 PRO A O 1
ATOM 1835 N N . LEU A 1 240 ? -3.251 8.500 9.111 1.00 54.88 240 LEU A N 1
ATOM 1836 C CA . LEU A 1 240 ? -4.277 7.819 8.341 1.00 54.88 240 LEU A CA 1
ATOM 1837 C C . LEU A 1 240 ? -3.605 6.918 7.324 1.00 54.88 240 LEU A C 1
ATOM 1839 O O . LEU A 1 240 ? -2.767 7.357 6.537 1.00 54.88 240 LEU A O 1
ATOM 1843 N N . PHE A 1 241 ? -3.986 5.650 7.349 1.00 58.69 241 PHE A N 1
ATOM 1844 C CA . PHE A 1 241 ? -3.391 4.616 6.529 1.00 58.69 241 PHE A CA 1
ATOM 1845 C C . PHE A 1 241 ? -4.297 4.387 5.327 1.00 58.69 241 PHE A C 1
ATOM 1847 O O . PHE A 1 241 ? -5.309 3.703 5.419 1.00 58.69 241 PHE A O 1
ATOM 1854 N N . SER A 1 242 ? -3.942 4.960 4.183 1.00 58.78 242 SER A N 1
ATOM 1855 C CA . SER A 1 242 ? -4.361 4.437 2.882 1.00 58.78 242 SER A CA 1
ATOM 1856 C C . SER A 1 242 ? -3.203 3.608 2.337 1.00 58.78 242 SER A C 1
ATOM 1858 O O . SER A 1 242 ? -2.037 3.909 2.607 1.00 58.78 242 SER A O 1
ATOM 1860 N N . GLY A 1 243 ? -3.479 2.524 1.614 1.00 70.00 243 GLY A N 1
ATOM 1861 C CA . GLY A 1 243 ? -2.364 1.842 0.976 1.00 70.00 243 GLY A CA 1
ATOM 1862 C C . GLY A 1 243 ? -2.628 0.469 0.410 1.00 70.00 243 GLY A C 1
ATOM 1863 O O . GLY A 1 243 ? -3.715 -0.103 0.493 1.00 70.00 243 GLY A O 1
ATOM 1864 N N . ARG A 1 244 ? -1.540 -0.038 -0.153 1.00 83.06 244 ARG A N 1
ATOM 1865 C CA . ARG A 1 244 ? -1.419 -1.322 -0.827 1.00 83.06 244 ARG A CA 1
ATOM 1866 C C . ARG A 1 244 ? -1.106 -2.392 0.202 1.00 83.06 244 ARG A C 1
ATOM 1868 O O . ARG A 1 244 ? -0.391 -2.123 1.170 1.00 83.06 244 ARG A O 1
ATOM 1875 N N . ARG A 1 245 ? -1.681 -3.577 0.023 1.00 88.50 245 ARG A N 1
ATOM 1876 C CA . ARG A 1 245 ? -1.421 -4.738 0.884 1.00 88.50 245 ARG A CA 1
ATOM 1877 C C . ARG A 1 245 ? -0.386 -5.633 0.233 1.00 88.50 245 ARG A C 1
ATOM 1879 O O . ARG A 1 245 ? -0.186 -5.552 -0.982 1.00 88.50 245 ARG A O 1
ATOM 1886 N N . GLN A 1 246 ? 0.274 -6.432 1.051 1.00 90.00 246 GLN A N 1
ATOM 1887 C CA . GLN A 1 246 ? 1.300 -7.360 0.605 1.00 90.00 246 GLN A CA 1
ATOM 1888 C C . GLN A 1 246 ? 0.819 -8.793 0.853 1.00 90.00 246 GLN A C 1
ATOM 1890 O O . GLN A 1 246 ? 0.001 -9.038 1.744 1.00 90.00 246 GLN A O 1
ATOM 1895 N N . LYS A 1 247 ? 1.276 -9.704 -0.002 1.00 87.00 247 LYS A N 1
ATOM 1896 C CA . LYS A 1 247 ? 1.239 -11.147 0.198 1.00 87.00 247 LYS A CA 1
ATOM 1897 C C . LYS A 1 247 ? 2.614 -11.736 -0.155 1.00 87.00 247 LYS A C 1
ATOM 1899 O O . LYS A 1 247 ? 3.164 -11.427 -1.216 1.00 87.00 247 LYS A O 1
ATOM 1904 N N . GLU A 1 248 ? 3.160 -12.588 0.712 1.00 75.62 248 GLU A N 1
ATOM 1905 C CA . GLU A 1 248 ? 4.330 -13.414 0.386 1.00 75.62 248 GLU A CA 1
ATOM 1906 C C . GLU A 1 248 ? 3.914 -14.598 -0.510 1.00 75.62 248 GLU A C 1
ATOM 1908 O O . GLU A 1 248 ? 2.776 -15.077 -0.428 1.00 75.62 248 GLU A O 1
ATOM 1913 N N . LEU A 1 249 ? 4.809 -14.991 -1.424 1.00 57.09 249 LEU A N 1
ATOM 1914 C CA . LEU A 1 249 ? 4.616 -16.117 -2.346 1.00 57.09 249 LEU A CA 1
ATOM 1915 C C . LEU A 1 249 ? 4.628 -17.465 -1.618 1.00 57.09 249 LEU A C 1
ATOM 1917 O O . LEU A 1 249 ? 5.479 -17.643 -0.720 1.00 57.09 249 LEU A O 1
#

InterPro domains:
  IPR011871 Fibrobacter succinogenes major paralogous domain [PF09603] (81-226)
  IPR011871 Fibrobacter succinogenes major paralogous domain [TIGR02145] (60-227)